Protein AF-A0A8T2MZY0-F1 (afdb_monomer_lite)

pLDDT: mean 79.28, std 17.64, range [26.91, 97.19]

Radius of gyration: 28.11 Å; chains: 1; bounding box: 62×50×106 Å

Secondary structure (DSSP, 8-state):
-PPPPP----SSS-HHHHHHHHHHHHHHHHHHHHHHSPPPTT--GGGG-HHHHHHHTT--HHHHHHHHHHHHH-GGGG--GGGTT-TTTHHHHHHHHHHHHHHHHHHHHHS---HHHHHHHHHHHHHHHHHHHHHHHHHHHHHHHHTT-HHHHHHHHHHHHHHHHHHHTT-TTSS--HHHHHHHHHHHHS-------S--SS-----HHHHHHHHHHT--HHHHHHHHHHIIIIIHHHHHHHHT--GGGS-HHHHHHHHHHHHHHHHGGGGS---HHHHHHHHHHHHHHHTGGG-----SSPPPPPP--HHHHHHHHHHHHHHHTTS-----

Foldseek 3Di:
DDDDDPPPPDDDDDPLLVVLVVVLVVVVVVLLCLLPDDDDLLFDCLLVDLLSLCVVLVHPPLLSLLVSLVVLLDPVQLVPCPCVPPPPVNVSSNSSSVSNNVVSVVVNVVSDDDPVNVVSNVVSVVLSVLQLQLLQLQLVLLVCVVVLVLQSSLLSLLVSLVSQVVQCVSHVSSHDQNVSSLVSNLVLADDDPPPDVDDPDPPPSTHQLVCLLVLLVVQDPVSVVVSVCSCVLGVLLCLLVLCPDDVVSVCNVVSVVSLVVSLCSLVVCVVDDHDPVSVVVSVVCSVSSVPSNPDNDRNPDRDDGDDADSVRSSVSSSVSSVVVVVPPDPDD

Organism: NCBI:txid121402

Structure (mmCIF, N/CA/C/O backbone):
data_AF-A0A8T2MZY0-F1
#
_entry.id   AF-A0A8T2MZY0-F1
#
loop_
_atom_site.group_PDB
_atom_site.id
_atom_site.type_symbol
_atom_site.label_atom_id
_atom_site.label_alt_id
_atom_site.label_comp_id
_atom_site.label_asym_id
_atom_site.label_entity_id
_atom_site.label_seq_id
_atom_site.pdbx_PDB_ins_code
_atom_site.Cartn_x
_atom_site.Cartn_y
_atom_site.Cartn_z
_atom_site.occupancy
_atom_site.B_iso_or_equiv
_atom_site.auth_seq_id
_atom_site.auth_comp_id
_atom_site.auth_asym_id
_atom_site.auth_atom_id
_atom_site.pdbx_PDB_model_num
ATOM 1 N N . MET A 1 1 ? 18.054 -27.166 -66.074 1.00 39.59 1 MET A N 1
ATOM 2 C CA . MET A 1 1 ? 17.485 -26.272 -65.044 1.00 39.59 1 MET A CA 1
ATOM 3 C C . MET A 1 1 ? 18.525 -26.132 -63.951 1.00 39.59 1 MET A C 1
ATOM 5 O O . MET A 1 1 ? 18.786 -27.100 -63.251 1.00 39.59 1 MET A O 1
ATOM 9 N N . SER A 1 2 ? 19.201 -24.989 -63.901 1.00 31.17 2 SER A N 1
ATOM 10 C CA . SER A 1 2 ? 20.205 -24.692 -62.874 1.00 31.17 2 SER A CA 1
ATOM 11 C C . SER A 1 2 ? 19.506 -24.356 -61.550 1.00 31.17 2 SER A C 1
ATOM 13 O O . SER A 1 2 ? 18.413 -23.784 -61.595 1.00 31.17 2 SER A O 1
ATOM 15 N N . PRO A 1 3 ? 20.082 -24.702 -60.384 1.00 36.38 3 PRO A N 1
ATOM 16 C CA . PRO A 1 3 ? 19.508 -24.311 -59.099 1.00 36.38 3 PRO A CA 1
ATOM 17 C C . PRO A 1 3 ? 19.513 -22.776 -58.963 1.00 36.38 3 PRO A C 1
ATOM 19 O O . PRO A 1 3 ? 20.373 -22.118 -59.558 1.00 36.38 3 PRO A O 1
ATOM 22 N N . PRO A 1 4 ? 18.566 -22.186 -58.210 1.00 33.59 4 PRO A N 1
ATOM 23 C CA . PRO A 1 4 ? 18.540 -20.745 -58.000 1.00 33.59 4 PRO A CA 1
ATOM 24 C C . PRO A 1 4 ? 19.759 -20.320 -57.162 1.00 33.59 4 PRO A C 1
ATOM 26 O O . PRO A 1 4 ? 20.246 -21.110 -56.346 1.00 33.59 4 PRO A O 1
ATOM 29 N N . PRO A 1 5 ? 20.272 -19.091 -57.342 1.00 33.34 5 PRO A N 1
ATOM 30 C CA . PRO A 1 5 ? 21.408 -18.618 -56.567 1.00 33.34 5 PRO A CA 1
ATOM 31 C C . PRO A 1 5 ? 21.014 -18.481 -55.086 1.00 33.34 5 PRO A C 1
ATOM 33 O O . PRO A 1 5 ? 19.849 -18.194 -54.785 1.00 33.34 5 PRO A O 1
ATOM 36 N N . PRO A 1 6 ? 21.956 -18.663 -54.143 1.00 39.06 6 PRO A N 1
ATOM 37 C CA . PRO A 1 6 ? 21.697 -18.358 -52.746 1.00 39.06 6 PRO A CA 1
ATOM 38 C C . PRO A 1 6 ? 21.355 -16.871 -52.615 1.00 39.06 6 PRO A C 1
ATOM 40 O O . PRO A 1 6 ? 21.999 -16.022 -53.233 1.00 39.06 6 PRO A O 1
ATOM 43 N N . LEU A 1 7 ? 20.329 -16.575 -51.813 1.00 36.09 7 LEU A N 1
ATOM 44 C CA . LEU A 1 7 ? 19.938 -15.222 -51.424 1.00 36.09 7 LEU A CA 1
ATOM 45 C C . LEU A 1 7 ? 21.171 -14.470 -50.913 1.00 36.09 7 LEU A C 1
ATOM 47 O O . LEU A 1 7 ? 21.624 -14.677 -49.787 1.00 36.09 7 LEU A O 1
ATOM 51 N N . ALA A 1 8 ? 21.709 -13.596 -51.759 1.00 35.34 8 ALA A N 1
ATOM 52 C CA . ALA A 1 8 ? 22.686 -12.605 -51.365 1.00 35.34 8 ALA A CA 1
ATOM 53 C C . ALA A 1 8 ? 21.983 -11.630 -50.412 1.00 35.34 8 ALA A C 1
ATOM 55 O O . ALA A 1 8 ? 21.287 -10.710 -50.839 1.00 35.34 8 ALA A O 1
ATOM 56 N N . ILE A 1 9 ? 22.131 -11.861 -49.107 1.00 43.50 9 ILE A N 1
ATOM 57 C CA . ILE A 1 9 ? 21.820 -10.850 -48.099 1.00 43.50 9 ILE A CA 1
ATOM 58 C C . ILE A 1 9 ? 22.904 -9.784 -48.247 1.00 43.50 9 ILE A C 1
ATOM 60 O O . ILE A 1 9 ? 24.037 -9.955 -47.795 1.00 43.50 9 ILE A O 1
ATOM 64 N N . GLY A 1 10 ? 22.562 -8.718 -48.967 1.00 36.22 10 GLY A N 1
ATOM 65 C CA . GLY A 1 10 ? 23.380 -7.522 -49.066 1.00 36.22 10 GLY A CA 1
ATOM 66 C C . GLY A 1 10 ? 23.693 -6.950 -47.682 1.00 36.22 10 GLY A C 1
ATOM 67 O O . GLY A 1 10 ? 22.854 -6.972 -46.788 1.00 36.22 10 GLY A O 1
ATOM 68 N N . GLY A 1 11 ? 24.933 -6.476 -47.547 1.00 44.25 11 GLY A N 1
ATOM 69 C CA . GLY A 1 11 ? 25.471 -5.576 -46.526 1.00 44.25 11 GLY A CA 1
ATOM 70 C C . GLY A 1 11 ? 24.729 -5.418 -45.195 1.00 44.25 11 GLY A C 1
ATOM 71 O O . GLY A 1 11 ? 23.755 -4.679 -45.103 1.00 44.25 11 GLY A O 1
ATOM 72 N N . GLY A 1 12 ? 25.350 -5.949 -44.137 1.00 55.56 12 GLY A N 1
ATOM 73 C CA . GLY A 1 12 ? 25.264 -5.392 -42.787 1.00 55.56 12 GLY A CA 1
ATOM 74 C C . GLY A 1 12 ? 24.432 -6.209 -41.801 1.00 55.56 12 GLY A C 1
ATOM 75 O O . GLY A 1 12 ? 23.234 -6.002 -41.675 1.00 55.56 12 GLY A O 1
ATOM 76 N N . VAL A 1 13 ? 25.126 -7.023 -40.997 1.00 52.62 13 VAL A N 1
ATOM 77 C CA . VAL A 1 13 ? 24.653 -7.748 -39.798 1.00 52.62 13 VAL A CA 1
ATOM 78 C C . VAL A 1 13 ? 24.035 -9.150 -40.058 1.00 52.62 13 VAL A C 1
ATOM 80 O O . VAL A 1 13 ? 23.023 -9.269 -40.743 1.00 52.62 13 VAL A O 1
ATOM 83 N N . PRO A 1 14 ? 24.603 -10.238 -39.479 1.00 69.56 14 PRO A N 1
ATOM 84 C CA . PRO A 1 14 ? 24.083 -11.609 -39.588 1.00 69.56 14 PRO A CA 1
ATOM 85 C C . PRO A 1 14 ? 22.582 -11.748 -39.269 1.00 69.56 14 PRO A C 1
ATOM 87 O O . PRO A 1 14 ? 22.104 -11.190 -38.278 1.00 69.56 14 PRO A O 1
ATOM 90 N N . PHE A 1 15 ? 21.855 -12.570 -40.041 1.00 68.06 15 PHE A N 1
ATOM 91 C CA . PHE A 1 15 ? 20.410 -12.843 -39.885 1.00 68.06 15 PHE A CA 1
ATOM 92 C C . PHE A 1 15 ? 19.938 -13.057 -38.421 1.00 68.06 15 PHE A C 1
ATOM 94 O O . PHE A 1 15 ? 18.943 -12.430 -38.035 1.00 68.06 15 PHE A O 1
ATOM 101 N N . PRO A 1 16 ? 20.648 -13.816 -37.552 1.00 72.00 16 PRO A N 1
ATOM 102 C CA . PRO A 1 16 ? 20.249 -13.994 -36.149 1.00 72.00 16 PRO A CA 1
ATOM 103 C C . PRO A 1 16 ? 20.274 -12.701 -35.322 1.00 72.00 16 PRO A C 1
ATOM 105 O O . PRO A 1 16 ? 19.419 -12.496 -34.467 1.00 72.00 16 PRO A O 1
ATOM 108 N N . ILE A 1 17 ? 21.215 -11.796 -35.603 1.00 74.00 17 ILE A N 1
ATOM 109 C CA . ILE A 1 17 ? 21.367 -10.522 -34.884 1.00 74.00 17 ILE A CA 1
ATOM 110 C C . ILE A 1 17 ? 20.270 -9.535 -35.307 1.00 74.00 17 ILE A C 1
ATOM 112 O O . ILE A 1 17 ? 19.704 -8.835 -34.469 1.00 74.00 17 ILE A O 1
ATOM 116 N N . SER A 1 18 ? 19.916 -9.501 -36.597 1.00 77.94 18 SER A N 1
ATOM 117 C CA . SER A 1 18 ? 18.796 -8.675 -37.081 1.00 77.94 18 SER A CA 1
ATOM 118 C C . SER A 1 18 ? 17.459 -9.088 -36.444 1.00 77.94 18 SER A C 1
ATOM 120 O O . SER A 1 18 ? 16.676 -8.240 -36.012 1.00 77.94 18 SER A O 1
ATOM 122 N N . SER A 1 19 ? 17.240 -10.398 -36.297 1.00 80.19 19 SER A N 1
ATOM 123 C CA . SER A 1 19 ? 16.044 -10.969 -35.674 1.00 80.19 19 SER A CA 1
ATOM 124 C C . SER A 1 19 ? 16.011 -10.734 -34.160 1.00 80.19 19 SER A C 1
ATOM 126 O O . SER A 1 19 ? 14.961 -10.388 -33.623 1.00 80.19 19 SER A O 1
ATOM 128 N N . ALA A 1 20 ? 17.159 -10.826 -33.482 1.00 80.38 20 ALA A N 1
ATOM 129 C CA . ALA A 1 20 ? 17.303 -10.478 -32.068 1.00 80.38 20 ALA A CA 1
ATOM 130 C C . ALA A 1 20 ? 16.956 -9.005 -31.784 1.00 80.38 20 ALA A C 1
ATOM 132 O O . ALA A 1 20 ? 16.140 -8.715 -30.910 1.00 80.38 20 ALA A O 1
ATOM 133 N N . ASN A 1 21 ? 17.496 -8.069 -32.574 1.00 81.62 21 ASN A N 1
ATOM 134 C CA . ASN A 1 21 ? 17.152 -6.646 -32.461 1.00 81.62 21 ASN A CA 1
ATOM 135 C C . ASN A 1 21 ? 15.651 -6.399 -32.676 1.00 81.62 21 ASN A C 1
ATOM 137 O O . ASN A 1 21 ? 15.041 -5.578 -31.987 1.00 81.62 21 ASN A O 1
ATOM 141 N N . ARG A 1 22 ? 15.035 -7.121 -33.622 1.00 87.38 22 ARG A N 1
ATOM 142 C CA . ARG A 1 22 ? 13.590 -7.048 -33.857 1.00 87.38 22 ARG A CA 1
ATOM 143 C C . ARG A 1 22 ? 12.795 -7.548 -32.649 1.00 87.38 22 ARG A C 1
ATOM 145 O O . ARG A 1 22 ? 11.823 -6.894 -32.291 1.00 87.38 22 ARG A O 1
ATOM 152 N N . ALA A 1 23 ? 13.204 -8.650 -32.020 1.00 85.12 23 ALA A N 1
ATOM 153 C CA . ALA A 1 23 ? 12.533 -9.201 -30.842 1.00 85.12 23 ALA A CA 1
ATOM 154 C C . ALA A 1 23 ? 12.530 -8.213 -29.664 1.00 85.12 23 ALA A C 1
ATOM 156 O O . ALA A 1 23 ? 11.469 -7.933 -29.110 1.00 85.12 23 ALA A O 1
ATOM 157 N N . ILE A 1 24 ? 13.681 -7.602 -29.361 1.00 84.38 24 ILE A N 1
ATOM 158 C CA . ILE A 1 24 ? 13.797 -6.584 -28.302 1.00 84.38 24 ILE A CA 1
ATOM 159 C C . ILE A 1 24 ? 12.884 -5.385 -28.597 1.00 84.38 24 ILE A C 1
ATOM 161 O O . ILE A 1 24 ? 12.150 -4.922 -27.726 1.00 84.38 24 ILE A O 1
ATOM 165 N N . LYS A 1 25 ? 12.873 -4.900 -29.848 1.00 88.69 25 LYS A N 1
ATOM 166 C CA . LYS A 1 25 ? 12.007 -3.784 -30.261 1.00 88.69 25 LYS A CA 1
ATOM 167 C C . LYS A 1 25 ? 10.519 -4.121 -30.136 1.00 88.69 25 LYS A C 1
ATOM 169 O O . LYS A 1 25 ? 9.736 -3.264 -29.727 1.00 88.69 25 LYS A O 1
ATOM 174 N N . VAL A 1 26 ? 10.122 -5.338 -30.507 1.00 92.00 26 VAL A N 1
ATOM 175 C CA . VAL A 1 26 ? 8.737 -5.809 -30.366 1.00 92.00 26 VAL A CA 1
ATOM 176 C C . VAL A 1 26 ? 8.338 -5.848 -28.895 1.00 92.00 26 VAL A C 1
ATOM 178 O O . VAL A 1 26 ? 7.276 -5.331 -28.558 1.00 92.00 26 VAL A O 1
ATOM 181 N N . GLU A 1 27 ? 9.195 -6.376 -28.021 1.00 90.31 27 GLU A N 1
ATOM 182 C CA . GLU A 1 27 ? 8.898 -6.451 -26.589 1.00 90.31 27 GLU A CA 1
ATOM 183 C C . GLU A 1 27 ? 8.790 -5.066 -25.948 1.00 90.31 27 GLU A C 1
ATOM 185 O O . GLU A 1 27 ? 7.815 -4.779 -25.255 1.00 90.31 27 GLU A O 1
ATOM 190 N N . TYR A 1 28 ? 9.715 -4.158 -26.266 1.00 91.19 28 TYR A N 1
ATOM 191 C CA . TYR A 1 28 ? 9.605 -2.762 -25.849 1.00 91.19 28 TYR A CA 1
ATOM 192 C C . TYR A 1 28 ? 8.283 -2.129 -26.304 1.00 91.19 28 TYR A C 1
ATOM 194 O O . TYR A 1 28 ? 7.569 -1.531 -25.503 1.00 91.19 28 TYR A O 1
ATOM 202 N N . THR A 1 29 ? 7.921 -2.307 -27.579 1.00 93.31 29 THR A N 1
ATOM 203 C CA . THR A 1 29 ? 6.675 -1.757 -28.141 1.00 93.31 29 THR A CA 1
ATOM 204 C C . THR A 1 29 ? 5.450 -2.315 -27.415 1.00 93.31 29 THR A C 1
ATOM 206 O O . THR A 1 29 ? 4.522 -1.569 -27.105 1.00 93.31 29 THR A O 1
ATOM 209 N N . ARG A 1 30 ? 5.460 -3.614 -27.091 1.00 95.50 30 ARG A N 1
ATOM 210 C CA . ARG A 1 30 ? 4.404 -4.268 -26.314 1.00 95.50 30 ARG A CA 1
ATOM 211 C C . ARG A 1 30 ? 4.292 -3.666 -24.912 1.00 95.50 30 ARG A C 1
ATOM 213 O O . ARG A 1 30 ? 3.185 -3.358 -24.482 1.00 95.50 30 ARG A O 1
ATOM 220 N N . LEU A 1 31 ? 5.410 -3.474 -24.212 1.00 94.12 31 LEU A N 1
ATOM 221 C CA . LEU A 1 31 ? 5.439 -2.905 -22.860 1.00 94.12 31 LEU A CA 1
ATOM 222 C C . LEU A 1 31 ? 4.976 -1.443 -22.831 1.00 94.12 31 LEU A C 1
ATOM 224 O O . LEU A 1 31 ? 4.204 -1.075 -21.950 1.00 94.12 31 LEU A O 1
ATOM 228 N N . VAL A 1 32 ? 5.375 -0.634 -23.818 1.00 93.31 32 VAL A N 1
ATOM 229 C CA . VAL A 1 32 ? 4.883 0.745 -23.981 1.00 93.31 32 VAL A CA 1
ATOM 230 C C . VAL A 1 32 ? 3.378 0.761 -24.217 1.00 93.31 32 VAL A C 1
ATOM 232 O O . VAL A 1 32 ? 2.670 1.520 -23.563 1.00 93.31 32 VAL A O 1
ATOM 235 N N . HIS A 1 33 ? 2.871 -0.102 -25.102 1.00 93.81 33 HIS A N 1
ATOM 236 C CA . HIS A 1 33 ? 1.433 -0.201 -25.339 1.00 93.81 33 HIS A CA 1
ATOM 237 C C . HIS A 1 33 ? 0.676 -0.566 -24.054 1.00 93.81 33 HIS A C 1
ATOM 239 O O . HIS A 1 33 ? -0.296 0.096 -23.715 1.00 93.81 33 HIS A O 1
ATOM 245 N N . VAL A 1 34 ? 1.167 -1.551 -23.294 1.00 92.88 34 VAL A N 1
ATOM 246 C CA . VAL A 1 34 ? 0.581 -1.956 -22.003 1.00 92.88 34 VAL A CA 1
ATOM 247 C C . VAL A 1 34 ? 0.622 -0.826 -20.965 1.00 92.88 34 VAL A C 1
ATOM 249 O O . VAL A 1 34 ? -0.318 -0.692 -20.182 1.00 92.88 34 VAL A O 1
ATOM 252 N N . ALA A 1 35 ? 1.687 -0.022 -20.946 1.00 92.19 35 ALA A N 1
ATOM 253 C CA . ALA A 1 35 ? 1.841 1.094 -20.014 1.00 92.19 35 ALA A CA 1
ATOM 254 C C . ALA A 1 35 ? 0.919 2.280 -20.332 1.00 92.19 35 ALA A C 1
ATOM 256 O O . ALA A 1 35 ? 0.472 2.950 -19.404 1.00 92.19 35 ALA A O 1
ATOM 257 N N . LEU A 1 36 ? 0.638 2.527 -21.615 1.00 89.69 36 LEU A N 1
ATOM 258 C CA . LEU A 1 36 ? -0.213 3.628 -22.084 1.00 89.69 36 LEU A CA 1
ATOM 259 C C . LEU A 1 36 ? -1.695 3.256 -22.205 1.00 89.69 36 LEU A C 1
ATOM 261 O O . LEU A 1 36 ? -2.534 4.140 -22.353 1.00 89.69 36 LEU A O 1
ATOM 265 N N . GLN A 1 37 ? -2.017 1.964 -22.209 1.00 89.88 37 GLN A N 1
ATOM 266 C CA . GLN A 1 37 ? -3.391 1.494 -22.311 1.00 89.88 37 GLN A CA 1
ATOM 267 C C . GLN A 1 37 ? -4.203 1.940 -21.090 1.00 89.88 37 GLN A C 1
ATOM 269 O O . GLN A 1 37 ? -3.758 1.760 -19.956 1.00 89.88 37 GLN A O 1
ATOM 274 N N . ASP A 1 38 ? -5.407 2.461 -21.337 1.00 84.94 38 ASP A N 1
ATOM 275 C CA . ASP A 1 38 ? -6.351 2.793 -20.274 1.00 84.94 38 ASP A CA 1
ATOM 276 C C . ASP A 1 38 ? -6.710 1.539 -19.464 1.00 84.94 38 ASP A C 1
ATOM 278 O O . ASP A 1 38 ? -6.932 0.452 -20.016 1.00 84.94 38 ASP A O 1
ATOM 282 N N . GLN A 1 39 ? -6.698 1.676 -18.143 1.00 80.69 39 GLN A N 1
ATOM 283 C CA . GLN A 1 39 ? -6.786 0.553 -17.224 1.00 80.69 39 GLN A CA 1
ATOM 284 C C . GLN A 1 39 ? -8.183 0.478 -16.626 1.00 80.69 39 GLN A C 1
ATOM 286 O O . GLN A 1 39 ? -8.655 1.407 -15.974 1.00 80.69 39 GLN A O 1
ATOM 291 N N . ALA A 1 40 ? -8.829 -0.677 -16.789 1.00 85.38 40 ALA A N 1
ATOM 292 C CA . ALA A 1 40 ? -10.001 -0.985 -15.986 1.00 85.38 40 ALA A CA 1
ATOM 293 C C . ALA A 1 40 ? -9.607 -0.967 -14.494 1.00 85.38 40 ALA A C 1
ATOM 295 O O . ALA A 1 40 ? -8.516 -1.445 -14.169 1.00 85.38 40 ALA A O 1
ATOM 296 N N . PRO A 1 41 ? -10.475 -0.495 -13.578 1.00 81.25 41 PRO A N 1
ATOM 297 C CA . PRO A 1 41 ? -10.136 -0.374 -12.157 1.00 81.25 41 PRO A CA 1
ATOM 298 C C . PRO A 1 41 ? -9.578 -1.666 -11.542 1.00 81.25 41 PRO A C 1
ATOM 300 O O . PRO A 1 41 ? -8.697 -1.643 -10.690 1.00 81.25 41 PRO A O 1
ATOM 303 N N . GLU A 1 42 ? -10.073 -2.817 -11.995 1.00 86.00 42 GLU A N 1
ATOM 304 C CA . GLU A 1 42 ? -9.670 -4.144 -11.533 1.00 86.00 42 GLU A CA 1
ATOM 305 C C . GLU A 1 42 ? -8.367 -4.694 -12.143 1.00 86.00 42 GLU A C 1
ATOM 307 O O . GLU A 1 42 ? -8.000 -5.842 -11.876 1.00 86.00 42 GLU A O 1
ATOM 312 N N . SER A 1 43 ? -7.672 -3.922 -12.981 1.00 88.38 43 SER A N 1
ATOM 313 C CA . SER A 1 43 ? -6.449 -4.349 -13.660 1.00 88.38 43 SER A CA 1
ATOM 314 C C . SER A 1 43 ? -5.355 -3.295 -13.568 1.00 88.38 43 SER A C 1
ATOM 316 O O . SER A 1 43 ? -5.329 -2.355 -14.350 1.00 88.38 43 SER A O 1
ATOM 318 N N . ASP A 1 44 ? -4.370 -3.543 -12.710 1.00 92.94 44 ASP A N 1
ATOM 319 C CA . ASP A 1 44 ? -3.155 -2.736 -12.642 1.00 92.94 44 ASP A CA 1
ATOM 320 C C . ASP A 1 44 ? -2.017 -3.408 -13.429 1.00 92.94 44 ASP A C 1
ATOM 322 O O . ASP A 1 44 ? -1.512 -4.475 -13.062 1.00 92.94 44 ASP A O 1
ATOM 326 N N . HIS A 1 45 ? -1.611 -2.811 -14.554 1.00 93.06 45 HIS A N 1
ATOM 327 C CA . HIS A 1 45 ? -0.542 -3.375 -15.383 1.00 93.06 45 HIS A CA 1
ATOM 328 C C . HIS A 1 45 ? 0.852 -3.240 -14.758 1.00 93.06 45 HIS A C 1
ATOM 330 O O . HIS A 1 45 ? 1.747 -3.996 -15.148 1.00 93.06 45 HIS A O 1
ATOM 336 N N . ARG A 1 46 ? 1.045 -2.353 -13.770 1.00 95.62 46 ARG A N 1
ATOM 337 C CA . ARG A 1 46 ? 2.319 -2.209 -13.042 1.00 95.62 46 ARG A CA 1
ATOM 338 C C . ARG A 1 46 ? 2.675 -3.501 -12.312 1.00 95.62 46 ARG A C 1
ATOM 340 O O . ARG A 1 46 ? 3.844 -3.868 -12.242 1.00 95.62 46 ARG A O 1
ATOM 347 N N . LEU A 1 47 ? 1.669 -4.251 -11.860 1.00 94.81 47 LEU A N 1
ATOM 348 C CA . LEU A 1 47 ? 1.850 -5.551 -11.206 1.00 94.81 47 LEU A CA 1
ATOM 349 C C . LEU A 1 47 ? 2.448 -6.615 -12.132 1.00 94.81 47 LEU A C 1
ATOM 351 O O . LEU A 1 47 ? 3.028 -7.580 -11.650 1.00 94.81 47 LEU A O 1
ATOM 355 N N . ARG A 1 48 ? 2.317 -6.456 -13.456 1.00 91.31 48 ARG A N 1
ATOM 356 C CA . ARG A 1 48 ? 2.723 -7.476 -14.432 1.00 91.31 48 ARG A CA 1
ATOM 357 C C . ARG A 1 48 ? 4.195 -7.398 -14.812 1.00 91.31 48 ARG A C 1
ATOM 359 O O . ARG A 1 48 ? 4.750 -8.414 -15.219 1.00 91.31 48 ARG A O 1
ATOM 366 N N . HIS A 1 49 ? 4.793 -6.205 -14.779 1.00 92.62 49 HIS A N 1
ATOM 367 C CA . HIS A 1 49 ? 6.160 -6.014 -15.258 1.00 92.62 49 HIS A CA 1
ATOM 368 C C . HIS A 1 49 ? 6.823 -4.735 -14.705 1.00 92.62 49 HIS A C 1
ATOM 370 O O . HIS A 1 49 ? 6.205 -3.668 -14.791 1.00 92.62 49 HIS A O 1
ATOM 376 N N . PRO A 1 50 ? 8.100 -4.776 -14.265 1.00 94.81 50 PRO A N 1
ATOM 377 C CA . PRO A 1 50 ? 8.824 -3.602 -13.754 1.00 94.81 50 PRO A CA 1
ATOM 378 C C . PRO A 1 50 ? 8.895 -2.455 -14.765 1.00 94.81 50 PRO A C 1
ATOM 380 O O . PRO A 1 50 ? 8.638 -1.309 -14.421 1.00 94.81 50 PRO A O 1
ATOM 383 N N . ILE A 1 51 ? 9.153 -2.751 -16.046 1.00 95.69 51 ILE A N 1
ATOM 384 C CA . ILE A 1 51 ? 9.198 -1.715 -17.097 1.00 95.69 51 ILE A CA 1
ATOM 385 C C . ILE A 1 51 ? 7.863 -0.969 -17.234 1.00 95.69 51 ILE A C 1
ATOM 387 O O . ILE A 1 51 ? 7.875 0.226 -17.503 1.00 95.69 51 ILE A O 1
ATOM 391 N N . VAL A 1 52 ? 6.713 -1.616 -17.010 1.00 96.25 52 VAL A N 1
ATOM 392 C CA . VAL A 1 52 ? 5.420 -0.909 -17.040 1.00 96.25 52 VAL A CA 1
ATOM 393 C C . VAL A 1 52 ? 5.342 0.096 -15.890 1.00 96.25 52 VAL A C 1
ATOM 395 O O . VAL A 1 52 ? 4.990 1.251 -16.120 1.00 96.25 52 VAL A O 1
ATOM 398 N N . TYR A 1 53 ? 5.751 -0.308 -14.683 1.00 97.06 53 TYR A N 1
ATOM 399 C CA . TYR A 1 53 ? 5.866 0.592 -13.532 1.00 97.06 53 TYR A CA 1
ATOM 400 C C . TYR A 1 53 ? 6.843 1.749 -13.802 1.00 97.06 53 TYR A C 1
ATOM 402 O O . TYR A 1 53 ? 6.516 2.904 -13.526 1.00 97.06 53 TYR A O 1
ATOM 410 N N . PHE A 1 54 ? 8.003 1.468 -14.402 1.00 97.19 54 PHE A N 1
ATOM 411 C CA . PHE A 1 54 ? 9.003 2.476 -14.765 1.00 97.19 54 PHE A CA 1
ATOM 412 C C . PHE A 1 54 ? 8.466 3.488 -15.777 1.00 97.19 54 PHE A C 1
ATOM 414 O O . PHE A 1 54 ? 8.595 4.692 -15.562 1.00 97.19 54 PHE A O 1
ATOM 421 N N . LEU A 1 55 ? 7.829 3.020 -16.852 1.00 95.94 55 LEU A N 1
ATOM 422 C CA . LEU A 1 55 ? 7.281 3.881 -17.900 1.00 95.94 55 LEU A CA 1
ATOM 423 C C . LEU A 1 55 ? 6.159 4.779 -17.369 1.00 95.94 55 LEU A C 1
ATOM 425 O O . LEU A 1 55 ? 6.185 5.983 -17.610 1.00 95.94 55 LEU A O 1
ATOM 429 N N . GLN A 1 56 ? 5.213 4.223 -16.604 1.00 95.38 56 GLN A N 1
ATOM 430 C CA . GLN A 1 56 ? 4.106 5.000 -16.030 1.00 95.38 56 GLN A CA 1
ATOM 431 C C . GLN A 1 56 ? 4.576 6.048 -15.017 1.00 95.38 56 GLN A C 1
ATOM 433 O O . GLN A 1 56 ? 3.935 7.082 -14.854 1.00 95.38 56 GLN A O 1
ATOM 438 N N . ASN A 1 57 ? 5.721 5.813 -14.379 1.00 96.44 57 ASN A N 1
ATOM 439 C CA . ASN A 1 57 ? 6.326 6.751 -13.446 1.00 96.44 57 ASN A CA 1
ATOM 440 C C . ASN A 1 57 ? 7.461 7.599 -14.045 1.00 96.44 57 ASN A C 1
ATOM 442 O O . ASN A 1 57 ? 8.215 8.223 -13.297 1.00 96.44 57 ASN A O 1
ATOM 446 N N . GLN A 1 58 ? 7.592 7.628 -15.375 1.00 95.62 58 GLN A N 1
ATOM 447 C CA . GLN A 1 58 ? 8.566 8.460 -16.091 1.00 95.62 58 GLN A CA 1
ATOM 448 C C . GLN A 1 58 ? 10.023 8.205 -15.667 1.00 95.62 58 GLN A C 1
ATOM 450 O O . GLN A 1 58 ? 10.809 9.135 -15.491 1.00 95.62 58 GLN A O 1
ATOM 455 N N . ALA A 1 59 ? 10.397 6.933 -15.500 1.00 95.19 59 ALA A N 1
ATOM 456 C CA . ALA A 1 59 ? 11.782 6.570 -15.222 1.00 95.19 59 ALA A CA 1
ATOM 457 C C . ALA A 1 59 ? 12.734 7.063 -16.316 1.00 95.19 59 ALA A C 1
ATOM 459 O O . ALA A 1 59 ? 12.372 7.024 -17.502 1.00 95.19 59 ALA A O 1
ATOM 460 N N . PRO A 1 60 ? 13.973 7.451 -15.958 1.00 94.19 60 PRO A N 1
ATOM 461 C CA . PRO A 1 60 ? 14.989 7.781 -16.940 1.00 94.19 60 PRO A CA 1
ATOM 462 C C . PRO A 1 60 ? 15.158 6.655 -17.954 1.00 94.19 60 PRO A C 1
ATOM 464 O O . PRO A 1 60 ? 15.139 5.470 -17.616 1.00 94.19 60 PRO A O 1
ATOM 467 N N . LYS A 1 61 ? 15.380 7.037 -19.213 1.00 92.56 61 LYS A N 1
ATOM 468 C CA . LYS A 1 61 ? 15.523 6.100 -20.331 1.00 92.56 61 LYS A CA 1
ATOM 469 C C . LYS A 1 61 ? 16.510 4.965 -20.048 1.00 92.56 61 LYS A C 1
ATOM 471 O O . LYS A 1 61 ? 16.207 3.808 -20.311 1.00 92.56 61 LYS A O 1
ATOM 476 N N . LYS A 1 62 ? 17.651 5.301 -19.447 1.00 89.62 62 LYS A N 1
ATOM 477 C CA . LYS A 1 62 ? 18.711 4.344 -19.114 1.00 89.62 62 LYS A CA 1
ATOM 478 C C . LYS A 1 62 ? 18.243 3.241 -18.156 1.00 89.62 62 LYS A C 1
ATOM 480 O O . LYS A 1 62 ? 18.664 2.103 -18.324 1.00 89.62 62 LYS A O 1
ATOM 485 N N . VAL A 1 63 ? 17.345 3.549 -17.212 1.00 91.56 63 VAL A N 1
ATOM 486 C CA . VAL A 1 63 ? 16.832 2.594 -16.212 1.00 91.56 63 VAL A CA 1
ATOM 487 C C . VAL A 1 63 ? 16.004 1.503 -16.885 1.00 91.56 63 VAL A C 1
ATOM 489 O O . VAL A 1 63 ? 16.303 0.317 -16.753 1.00 91.56 63 VAL A O 1
ATOM 492 N N . TRP A 1 64 ? 14.979 1.878 -17.657 1.00 92.50 64 TRP A N 1
ATOM 493 C CA . TRP A 1 64 ? 14.131 0.875 -18.303 1.00 92.50 64 TRP A CA 1
ATOM 494 C C . TRP A 1 64 ? 14.808 0.211 -19.508 1.00 92.50 64 TRP A C 1
ATOM 496 O O . TRP A 1 64 ? 14.508 -0.949 -19.785 1.00 92.50 64 TRP A O 1
ATOM 506 N N . GLU A 1 65 ? 15.728 0.892 -20.210 1.00 90.81 65 GLU A N 1
ATOM 507 C CA . GLU A 1 65 ? 16.533 0.266 -21.270 1.00 90.81 65 GLU A CA 1
ATOM 508 C C . GLU A 1 65 ? 17.437 -0.820 -20.696 1.00 90.81 65 GLU A C 1
ATOM 510 O O . GLU A 1 65 ? 17.482 -1.921 -21.243 1.00 90.81 65 GLU A O 1
ATOM 515 N N . ARG A 1 66 ? 18.107 -0.542 -19.572 1.00 90.75 66 ARG A N 1
ATOM 516 C CA . ARG A 1 66 ? 18.922 -1.533 -18.873 1.00 90.75 66 ARG A CA 1
ATOM 517 C C . ARG A 1 66 ? 18.088 -2.739 -18.448 1.00 90.75 66 ARG A C 1
ATOM 519 O O . ARG A 1 66 ? 18.441 -3.850 -18.827 1.00 90.75 66 ARG A O 1
ATOM 526 N N . MET A 1 67 ? 16.955 -2.525 -17.775 1.00 91.50 67 MET A N 1
ATOM 527 C CA . MET A 1 67 ? 16.047 -3.611 -17.373 1.00 91.50 67 MET A CA 1
ATOM 528 C C . MET A 1 67 ? 15.577 -4.446 -18.575 1.00 91.50 67 MET A C 1
ATOM 530 O O . MET A 1 67 ? 15.518 -5.673 -18.503 1.00 91.50 67 MET A O 1
ATOM 534 N N . LEU A 1 68 ? 15.268 -3.797 -19.705 1.00 90.25 68 LEU A N 1
ATOM 535 C CA . LEU A 1 68 ? 14.884 -4.496 -20.931 1.00 90.25 68 LEU A CA 1
ATOM 536 C C . LEU A 1 68 ? 16.019 -5.394 -21.421 1.00 90.25 68 LEU A C 1
ATOM 538 O O . LEU A 1 68 ? 15.781 -6.550 -21.748 1.00 90.25 68 LEU A O 1
ATOM 542 N N . PHE A 1 69 ? 17.252 -4.892 -21.478 1.00 89.25 69 PHE A N 1
ATOM 543 C CA . PHE A 1 69 ? 18.377 -5.711 -21.916 1.00 89.25 69 PHE A CA 1
ATOM 544 C C . PHE A 1 69 ? 18.723 -6.809 -20.905 1.00 89.25 69 PHE A C 1
ATOM 546 O O . PHE A 1 69 ? 18.989 -7.925 -21.337 1.00 89.25 69 PHE A O 1
ATOM 553 N N . GLU A 1 70 ? 18.645 -6.560 -19.596 1.00 87.75 70 GLU A N 1
ATOM 554 C CA . GLU A 1 70 ? 18.844 -7.588 -18.563 1.00 87.75 70 GLU A CA 1
ATOM 555 C C . GLU A 1 70 ? 17.838 -8.744 -18.712 1.00 87.75 70 GLU A C 1
ATOM 557 O O . GLU A 1 70 ? 18.242 -9.905 -18.671 1.00 87.75 70 GLU A O 1
ATOM 562 N N . GLN A 1 71 ? 16.566 -8.456 -19.027 1.00 85.75 71 GLN A N 1
ATOM 563 C CA . GLN A 1 71 ? 15.560 -9.484 -19.341 1.00 85.75 71 GLN A CA 1
ATOM 564 C C . GLN A 1 71 ? 15.988 -10.384 -20.511 1.00 85.75 71 GLN A C 1
ATOM 566 O O . GLN A 1 71 ? 15.742 -11.585 -20.474 1.00 85.75 71 GLN A O 1
ATOM 571 N N . PHE A 1 72 ? 16.615 -9.827 -21.553 1.00 83.19 72 PHE A N 1
ATOM 572 C CA . PHE A 1 72 ? 17.110 -10.591 -22.708 1.00 83.19 72 PHE A CA 1
ATOM 573 C C . PHE A 1 72 ? 18.498 -11.211 -22.494 1.00 83.19 72 PHE A C 1
ATOM 575 O O . PHE A 1 72 ? 18.891 -12.088 -23.264 1.00 83.19 72 PHE A O 1
ATOM 582 N N . ALA A 1 73 ? 19.247 -10.752 -21.491 1.00 82.56 73 ALA A N 1
ATOM 583 C CA . ALA A 1 73 ? 20.560 -11.272 -21.123 1.00 82.56 73 ALA A CA 1
ATOM 584 C C . ALA A 1 73 ? 20.475 -12.490 -20.190 1.00 82.56 73 ALA A C 1
ATOM 586 O O . ALA A 1 73 ? 21.482 -13.177 -20.013 1.00 82.56 73 ALA A O 1
ATOM 587 N N . ASP A 1 74 ? 19.293 -12.781 -19.633 1.00 78.06 74 ASP A N 1
ATOM 588 C CA . ASP A 1 74 ? 19.075 -13.935 -18.766 1.00 78.06 74 ASP A CA 1
ATOM 589 C C . ASP A 1 74 ? 19.453 -15.250 -19.474 1.00 78.06 74 ASP A C 1
ATOM 591 O O . ASP A 1 74 ? 18.977 -15.591 -20.562 1.00 78.06 74 ASP A O 1
ATOM 595 N N . SER A 1 75 ? 20.331 -16.012 -18.823 1.00 62.38 75 SER A N 1
ATOM 596 C CA . SER A 1 75 ? 20.847 -17.294 -19.304 1.00 62.38 75 SER A CA 1
ATOM 597 C C . SER A 1 75 ? 19.776 -18.394 -19.310 1.00 62.38 75 SER A C 1
ATOM 599 O O . SER A 1 75 ? 19.928 -19.403 -20.011 1.00 62.38 75 SER A O 1
ATOM 601 N N . SER A 1 76 ? 18.650 -18.178 -18.620 1.00 66.94 76 SER A N 1
ATOM 602 C CA . SER A 1 76 ? 17.480 -19.059 -18.655 1.00 66.94 76 SER A CA 1
ATOM 603 C C . SER A 1 76 ? 16.808 -19.115 -20.041 1.00 66.94 76 SER A C 1
ATOM 605 O O . SER A 1 76 ? 16.296 -20.166 -20.432 1.00 66.94 76 SER A O 1
ATOM 607 N N . LEU A 1 77 ? 16.910 -18.049 -20.852 1.00 63.28 77 LEU A N 1
ATOM 608 C CA . LEU A 1 77 ? 16.293 -17.947 -22.187 1.00 63.28 77 LEU A CA 1
ATOM 609 C C . LEU A 1 77 ? 16.819 -18.972 -23.204 1.00 63.28 77 LEU A C 1
ATOM 611 O O . LEU A 1 77 ? 16.148 -19.277 -24.192 1.00 63.28 77 LEU A O 1
ATOM 615 N N . GLY A 1 78 ? 18.032 -19.487 -22.992 1.00 56.81 78 GLY A N 1
ATOM 616 C CA . GLY A 1 78 ? 18.655 -20.511 -23.837 1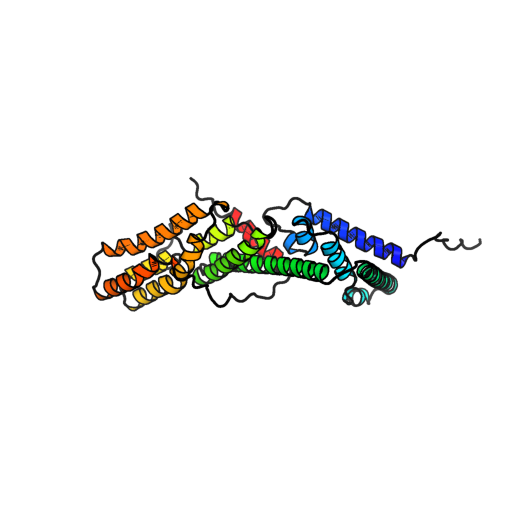.00 56.81 78 GLY A CA 1
ATOM 617 C C . GLY A 1 78 ? 18.487 -21.944 -23.328 1.00 56.81 78 GLY A C 1
ATOM 618 O O . GLY A 1 78 ? 18.921 -22.866 -24.016 1.00 56.81 78 GLY A O 1
ATOM 619 N N . SER A 1 79 ? 17.894 -22.120 -22.145 1.00 57.38 79 SER A N 1
ATOM 620 C CA . SER A 1 79 ? 17.875 -23.387 -21.398 1.00 57.38 79 SER A CA 1
ATOM 621 C C . SER A 1 79 ? 16.501 -24.070 -21.398 1.00 57.38 79 SER A C 1
ATOM 623 O O . SER A 1 79 ? 16.319 -25.095 -20.751 1.00 57.38 79 SER A O 1
ATOM 625 N N . ASP A 1 80 ? 15.520 -23.510 -22.111 1.00 57.38 80 ASP A N 1
ATOM 626 C CA . ASP A 1 80 ? 14.140 -23.994 -22.109 1.00 57.38 80 ASP A CA 1
ATOM 627 C C . ASP A 1 80 ? 13.997 -25.333 -22.865 1.00 57.38 80 ASP A C 1
ATOM 629 O O . ASP A 1 80 ? 13.885 -25.389 -24.096 1.00 57.38 80 ASP A O 1
ATOM 633 N N . GLU A 1 81 ? 13.986 -26.431 -22.104 1.00 54.22 81 GLU A N 1
ATOM 634 C CA . GLU A 1 81 ? 13.829 -27.810 -22.585 1.00 54.22 81 GLU A CA 1
ATOM 635 C C . GLU A 1 81 ? 12.490 -28.065 -23.297 1.00 54.22 81 GLU A C 1
ATOM 637 O O . GLU A 1 81 ? 12.351 -29.077 -23.990 1.00 54.22 81 GLU A O 1
ATOM 642 N N . ARG A 1 82 ? 11.509 -27.152 -23.206 1.00 57.69 82 ARG A N 1
ATOM 643 C CA . ARG A 1 82 ? 10.206 -27.284 -23.886 1.00 57.69 82 ARG A CA 1
ATOM 644 C C . ARG A 1 82 ? 10.326 -27.391 -25.400 1.00 57.69 82 ARG A C 1
ATOM 646 O O . ARG A 1 82 ? 9.423 -27.923 -26.032 1.00 57.69 82 ARG A O 1
ATOM 653 N N . TYR A 1 83 ? 11.430 -26.947 -25.993 1.00 53.41 83 TYR A N 1
ATOM 654 C CA . TYR A 1 83 ? 11.641 -27.063 -27.434 1.00 53.41 83 TYR A CA 1
ATOM 655 C C . TYR A 1 83 ? 12.332 -28.367 -27.845 1.00 53.41 83 TYR A C 1
ATOM 657 O O . TYR A 1 83 ? 12.301 -28.684 -29.028 1.00 53.41 83 TYR A O 1
ATOM 665 N N . SER A 1 84 ? 12.872 -29.157 -26.903 1.00 53.09 84 SER A N 1
ATOM 666 C CA . SER A 1 84 ? 13.705 -30.359 -27.134 1.00 53.09 84 SER A CA 1
ATOM 667 C C . SER A 1 84 ? 13.106 -31.435 -28.055 1.00 53.09 84 SER A C 1
ATOM 669 O O . SER A 1 84 ? 13.850 -32.233 -28.621 1.00 53.09 84 SER A O 1
ATOM 671 N N . HIS A 1 85 ? 11.786 -31.437 -28.264 1.00 55.91 85 HIS A N 1
ATOM 672 C CA . HIS A 1 85 ? 11.069 -32.427 -29.068 1.00 55.91 85 HIS A CA 1
ATOM 673 C C . HIS A 1 85 ? 10.760 -31.992 -30.519 1.00 55.91 85 HIS A C 1
ATOM 675 O O . HIS A 1 85 ? 10.202 -32.792 -31.269 1.00 55.91 85 HIS A O 1
ATOM 681 N N . LEU A 1 86 ? 11.111 -30.770 -30.960 1.00 55.88 86 LEU A N 1
ATOM 682 C CA . LEU A 1 86 ? 10.897 -30.315 -32.351 1.00 55.88 86 LEU A CA 1
ATOM 683 C C . LEU A 1 86 ? 12.164 -30.440 -33.235 1.00 55.88 86 LEU A C 1
ATOM 685 O O . LEU A 1 86 ? 12.993 -29.528 -33.258 1.00 55.88 86 LEU A O 1
ATOM 689 N N . PRO A 1 87 ? 12.294 -31.476 -34.087 1.00 55.56 87 PRO A N 1
ATOM 690 C CA . PRO A 1 87 ? 13.550 -31.837 -34.766 1.00 55.56 87 PRO A CA 1
ATOM 691 C C . PRO A 1 87 ? 14.086 -30.839 -35.816 1.00 55.56 87 PRO A C 1
ATOM 693 O O . PRO A 1 87 ? 15.156 -31.064 -36.375 1.00 55.56 87 PRO A O 1
ATOM 696 N N . ARG A 1 88 ? 13.384 -29.732 -36.111 1.00 55.16 88 ARG A N 1
ATOM 697 C CA . ARG A 1 88 ? 13.831 -28.692 -37.070 1.00 55.16 88 ARG A CA 1
ATOM 698 C C . ARG A 1 88 ? 13.763 -27.251 -36.548 1.00 55.16 88 ARG A C 1
ATOM 700 O O . ARG A 1 88 ? 14.389 -26.373 -37.134 1.00 55.16 88 ARG A O 1
ATOM 707 N N . THR A 1 89 ? 13.059 -27.002 -35.445 1.00 52.97 89 THR A N 1
ATOM 708 C CA . THR A 1 89 ? 12.827 -25.650 -34.898 1.00 52.97 89 THR A CA 1
ATOM 709 C C . THR A 1 89 ? 13.781 -25.327 -33.740 1.00 52.97 89 THR A C 1
ATOM 711 O O . THR A 1 89 ? 14.099 -24.160 -33.511 1.00 52.97 89 THR A O 1
ATOM 714 N N . ILE A 1 90 ? 14.322 -26.359 -33.076 1.00 56.94 90 ILE A N 1
ATOM 715 C CA . ILE A 1 90 ? 15.282 -26.247 -31.963 1.00 56.94 90 ILE A CA 1
ATOM 716 C C . ILE A 1 90 ? 16.528 -25.425 -32.323 1.00 56.94 90 ILE A C 1
ATOM 718 O O . ILE A 1 90 ? 16.851 -24.503 -31.574 1.00 56.94 90 ILE A O 1
ATOM 722 N N . PRO A 1 91 ? 17.232 -25.675 -33.450 1.00 64.44 91 PRO A N 1
ATOM 723 C CA . PRO A 1 91 ? 18.504 -24.997 -33.695 1.00 64.44 91 PRO A CA 1
ATOM 724 C C . PRO A 1 91 ? 18.322 -23.504 -33.974 1.00 64.44 91 PRO A C 1
ATOM 726 O O . PRO A 1 91 ? 19.145 -22.699 -33.555 1.00 64.44 91 PRO A O 1
ATOM 729 N N . LEU A 1 92 ? 17.231 -23.128 -34.649 1.00 67.00 92 LEU A N 1
ATOM 730 C CA . LEU A 1 92 ? 16.918 -21.740 -34.992 1.00 67.00 92 LEU A CA 1
ATOM 731 C C . LEU A 1 92 ? 16.466 -20.938 -33.770 1.00 67.00 92 LEU A C 1
ATOM 733 O O . LEU A 1 92 ? 16.960 -19.832 -33.577 1.00 67.00 92 LEU A O 1
ATOM 737 N N . ILE A 1 93 ? 15.586 -21.490 -32.928 1.00 68.25 93 ILE A N 1
ATOM 738 C CA . ILE A 1 93 ? 15.140 -20.821 -31.695 1.00 68.25 93 ILE A CA 1
ATOM 739 C C . ILE A 1 93 ? 16.321 -20.644 -30.739 1.00 68.25 93 ILE A C 1
ATOM 741 O O . ILE A 1 93 ? 16.567 -19.532 -30.287 1.00 68.25 93 ILE A O 1
ATOM 745 N N . LEU A 1 94 ? 17.122 -21.690 -30.508 1.00 70.31 94 LEU A N 1
ATOM 746 C CA . LEU A 1 94 ? 18.307 -21.587 -29.651 1.00 70.31 94 LEU A CA 1
ATOM 747 C C . LEU A 1 94 ? 19.351 -20.615 -30.217 1.00 70.31 94 LEU A C 1
ATOM 749 O O . LEU A 1 94 ? 19.973 -19.875 -29.456 1.00 70.31 94 LEU A O 1
ATOM 753 N N . LEU A 1 95 ? 19.547 -20.579 -31.541 1.00 73.44 95 LEU A N 1
ATOM 754 C CA . LEU A 1 95 ? 20.439 -19.612 -32.187 1.00 73.44 95 LEU A CA 1
ATOM 755 C C . LEU A 1 95 ? 19.926 -18.175 -32.028 1.00 73.44 95 LEU A C 1
ATOM 757 O O . LEU A 1 95 ? 20.727 -17.274 -31.786 1.00 73.44 95 LEU A O 1
ATOM 761 N N . LEU A 1 96 ? 18.612 -17.962 -32.128 1.00 74.00 96 LEU A N 1
ATOM 762 C CA . LEU A 1 96 ? 17.975 -16.668 -31.887 1.00 74.00 96 LEU A CA 1
ATOM 763 C C . LEU A 1 96 ? 18.080 -16.249 -30.418 1.00 74.00 96 LEU A C 1
ATOM 765 O O . LEU A 1 96 ? 18.437 -15.103 -30.168 1.00 74.00 96 LEU A O 1
ATOM 769 N N . CYS A 1 97 ? 17.867 -17.158 -29.460 1.00 75.44 97 CYS A N 1
ATOM 770 C CA . CYS A 1 97 ? 18.063 -16.885 -28.033 1.00 75.44 97 CYS A CA 1
ATOM 771 C C . CYS A 1 97 ? 19.520 -16.509 -27.743 1.00 75.44 97 CYS A C 1
ATOM 773 O O . CYS A 1 97 ? 19.779 -15.465 -27.155 1.00 75.44 97 CYS A O 1
ATOM 775 N N . LYS A 1 98 ? 20.491 -17.290 -28.238 1.00 78.62 98 LYS A N 1
ATOM 776 C CA . LYS A 1 98 ? 21.924 -16.972 -28.098 1.00 78.62 98 LYS A CA 1
ATOM 777 C C . LYS A 1 98 ? 22.282 -15.630 -28.741 1.00 78.62 98 LYS A C 1
ATOM 779 O O . LYS A 1 98 ? 23.076 -14.876 -28.183 1.00 78.62 98 LYS A O 1
ATOM 784 N N . ALA A 1 99 ? 21.704 -15.317 -29.902 1.00 80.00 99 ALA A N 1
ATOM 785 C CA . ALA A 1 99 ? 21.894 -14.025 -30.553 1.00 80.00 99 ALA A CA 1
ATOM 786 C C . ALA A 1 99 ? 21.268 -12.876 -29.747 1.00 80.00 99 ALA A C 1
ATOM 788 O O . ALA A 1 99 ? 21.901 -11.832 -29.627 1.00 80.00 99 ALA A O 1
ATOM 789 N N . ALA A 1 100 ? 20.080 -13.065 -29.166 1.00 79.31 100 ALA A N 1
ATOM 790 C CA . ALA A 1 100 ? 19.418 -12.086 -28.305 1.00 79.31 100 ALA A CA 1
ATOM 791 C C . ALA A 1 100 ? 20.215 -11.818 -27.029 1.00 79.31 100 ALA A C 1
ATOM 793 O O . ALA A 1 100 ? 20.518 -10.660 -26.758 1.00 79.31 100 ALA A O 1
ATOM 794 N N . VAL A 1 101 ? 20.666 -12.870 -26.340 1.00 82.00 101 VAL A N 1
ATOM 795 C CA . VAL A 1 101 ? 21.554 -12.771 -25.173 1.00 82.00 101 VAL A CA 1
ATOM 796 C C . VAL A 1 101 ? 22.832 -12.016 -25.539 1.00 82.00 101 VAL A C 1
ATOM 798 O O . VAL A 1 101 ? 23.221 -11.083 -24.842 1.00 82.00 101 VAL A O 1
ATOM 801 N N . LYS A 1 102 ? 23.476 -12.353 -26.666 1.00 83.75 102 LYS A N 1
ATOM 802 C CA . LYS A 1 102 ? 24.694 -11.660 -27.117 1.00 83.75 102 LYS A CA 1
ATOM 803 C C . LYS A 1 102 ? 24.447 -10.178 -27.411 1.00 83.75 102 LYS A C 1
ATOM 805 O O . LYS A 1 102 ? 25.243 -9.339 -27.000 1.00 83.75 102 LYS A O 1
ATOM 810 N N . VAL A 1 103 ? 23.373 -9.856 -28.133 1.00 83.19 103 VAL A N 1
ATOM 811 C CA . VAL A 1 103 ? 22.998 -8.467 -28.441 1.00 83.19 103 VAL A CA 1
ATOM 812 C C . VAL A 1 103 ? 22.693 -7.698 -27.159 1.00 83.19 103 VAL A C 1
ATOM 814 O O . VAL A 1 103 ? 23.135 -6.563 -27.032 1.00 83.19 103 VAL A O 1
ATOM 817 N N . ALA A 1 104 ? 21.994 -8.309 -26.203 1.00 83.50 104 ALA A N 1
ATOM 818 C CA . ALA A 1 104 ? 21.673 -7.696 -24.922 1.00 83.50 104 ALA A CA 1
ATOM 819 C C . ALA A 1 104 ? 22.933 -7.342 -24.119 1.00 83.50 104 ALA A C 1
ATOM 821 O O . ALA A 1 104 ? 23.076 -6.189 -23.728 1.00 83.50 104 ALA A O 1
ATOM 822 N N . HIS A 1 105 ? 23.889 -8.268 -23.975 1.00 83.62 105 HIS A N 1
ATOM 823 C CA . HIS A 1 105 ? 25.174 -7.986 -23.317 1.00 83.62 105 HIS A CA 1
ATOM 824 C C . HIS A 1 105 ? 25.938 -6.850 -24.012 1.00 83.62 105 HIS A C 1
ATOM 826 O O . HIS A 1 105 ? 26.348 -5.899 -23.360 1.00 83.62 105 HIS A O 1
ATOM 832 N N . GLN A 1 106 ? 26.024 -6.871 -25.349 1.00 85.44 106 GLN A N 1
ATOM 833 C CA . GLN A 1 106 ? 26.653 -5.779 -26.104 1.00 85.44 106 GLN A CA 1
ATOM 834 C C . GLN A 1 106 ? 25.961 -4.428 -25.885 1.00 85.44 106 GLN A C 1
ATOM 836 O O . GLN A 1 106 ? 26.610 -3.390 -25.937 1.00 85.44 106 GLN A O 1
ATOM 841 N N . LYS A 1 107 ? 24.637 -4.414 -25.697 1.00 84.44 107 LYS A N 1
ATOM 842 C CA . LYS A 1 107 ? 23.887 -3.189 -25.400 1.00 84.44 107 LYS A CA 1
ATOM 843 C C . LYS A 1 107 ? 24.098 -2.729 -23.961 1.00 84.44 107 LYS A C 1
ATOM 845 O O . LYS A 1 107 ? 24.241 -1.528 -23.765 1.00 84.44 107 LYS A O 1
ATOM 850 N N . LEU A 1 108 ? 24.174 -3.650 -23.002 1.00 83.44 108 LEU A N 1
ATOM 851 C CA . LEU A 1 108 ? 24.504 -3.352 -21.607 1.00 83.44 108 LEU A CA 1
ATOM 852 C C . LEU A 1 108 ? 25.904 -2.738 -21.485 1.00 83.44 108 LEU A C 1
ATOM 854 O O . LEU A 1 108 ? 26.035 -1.706 -20.840 1.00 83.44 108 LEU A O 1
ATOM 858 N N . ASP A 1 109 ? 26.903 -3.268 -22.198 1.00 83.44 109 ASP A N 1
ATOM 859 C CA . ASP A 1 109 ? 28.270 -2.718 -22.217 1.00 83.44 109 ASP A CA 1
ATOM 860 C C . ASP A 1 109 ? 28.330 -1.269 -22.745 1.00 83.44 109 ASP A C 1
ATOM 862 O O . ASP A 1 109 ? 29.220 -0.494 -22.391 1.00 83.44 109 ASP A O 1
ATOM 866 N N . LEU A 1 110 ? 27.390 -0.888 -23.618 1.00 85.25 110 LEU A N 1
ATOM 867 C CA . LEU A 1 110 ? 27.294 0.467 -24.173 1.00 85.25 110 LEU A CA 1
ATOM 868 C C . LEU A 1 110 ? 26.567 1.443 -23.243 1.00 85.25 110 LEU A C 1
ATOM 870 O O . LEU A 1 110 ? 26.746 2.659 -23.378 1.00 85.25 110 LEU A O 1
ATOM 874 N N . ILE A 1 111 ? 25.749 0.939 -22.318 1.00 79.50 111 ILE A N 1
ATOM 875 C CA . ILE A 1 111 ? 25.161 1.749 -21.256 1.00 79.50 111 ILE A CA 1
ATOM 876 C C . ILE A 1 111 ? 26.282 2.007 -20.251 1.00 79.50 111 ILE A C 1
ATOM 878 O O . ILE A 1 111 ? 26.506 1.230 -19.325 1.00 79.50 111 ILE A O 1
ATOM 882 N N . LYS A 1 112 ? 27.008 3.118 -20.451 1.00 68.25 112 LYS A N 1
ATOM 883 C CA . LYS A 1 112 ? 27.913 3.653 -19.426 1.00 68.25 112 LYS A CA 1
ATOM 884 C C . LYS A 1 112 ? 27.149 3.661 -18.108 1.00 68.25 112 LYS A C 1
ATOM 886 O O . LYS A 1 112 ? 26.006 4.105 -18.096 1.00 68.25 112 LYS A O 1
ATOM 891 N N . THR A 1 113 ? 27.753 3.074 -17.086 1.00 70.31 113 THR A N 1
ATOM 892 C CA . THR A 1 113 ? 27.185 3.021 -15.747 1.00 70.31 113 THR A CA 1
ATOM 893 C C . THR A 1 113 ? 28.270 3.446 -14.785 1.00 70.31 113 THR A C 1
ATOM 895 O O . THR A 1 113 ? 29.178 2.675 -14.477 1.00 70.31 113 THR A O 1
ATOM 898 N N . ASP A 1 114 ? 28.231 4.713 -14.395 1.00 82.19 114 ASP A N 1
ATOM 899 C CA . ASP A 1 114 ? 28.963 5.133 -13.209 1.00 82.19 114 ASP A CA 1
ATOM 900 C C . ASP A 1 114 ? 28.223 4.674 -11.937 1.00 82.19 114 ASP A C 1
ATOM 902 O O . ASP A 1 114 ? 27.131 4.096 -11.985 1.00 82.19 114 ASP A O 1
ATOM 906 N N . GLU A 1 115 ? 28.856 4.876 -10.783 1.00 85.19 115 GLU A N 1
ATOM 907 C CA . GLU A 1 115 ? 28.312 4.453 -9.490 1.00 85.19 115 GLU A CA 1
ATOM 908 C C . GLU A 1 115 ? 26.972 5.139 -9.170 1.00 85.19 115 GLU A C 1
ATOM 910 O O . GLU A 1 115 ? 26.074 4.510 -8.611 1.00 85.19 115 GLU A O 1
ATOM 915 N N . ALA A 1 116 ? 26.798 6.399 -9.582 1.00 85.94 116 ALA A N 1
ATOM 916 C CA . ALA A 1 116 ? 25.568 7.147 -9.347 1.00 85.94 116 ALA A CA 1
ATOM 917 C C . ALA A 1 116 ? 24.404 6.603 -10.192 1.00 85.94 116 ALA A C 1
ATOM 919 O O . ALA A 1 116 ? 23.289 6.461 -9.689 1.00 85.94 116 ALA A O 1
ATOM 920 N N . GLU A 1 117 ? 24.659 6.246 -11.451 1.00 85.25 117 GLU A N 1
ATOM 921 C CA . GLU A 1 117 ? 23.665 5.647 -12.345 1.00 85.25 117 GLU A CA 1
ATOM 922 C C . GLU A 1 117 ? 23.241 4.244 -11.888 1.00 85.25 117 GLU A C 1
ATOM 924 O O . GLU A 1 117 ? 22.060 3.899 -11.973 1.00 85.25 117 GLU A O 1
ATOM 929 N N . MET A 1 118 ? 24.172 3.438 -11.362 1.00 87.88 118 MET A N 1
ATOM 930 C CA . MET A 1 118 ? 23.833 2.146 -10.753 1.00 87.88 118 MET A CA 1
ATOM 931 C C . MET A 1 118 ? 22.997 2.313 -9.483 1.00 87.88 118 MET A C 1
ATOM 933 O O . MET A 1 118 ? 21.998 1.613 -9.321 1.00 87.88 118 MET A O 1
ATOM 937 N N . ALA A 1 119 ? 23.345 3.268 -8.619 1.00 89.69 119 ALA A N 1
ATOM 938 C CA . ALA A 1 119 ? 22.558 3.563 -7.425 1.00 89.69 119 ALA A CA 1
ATOM 939 C C . ALA A 1 119 ? 21.135 4.037 -7.778 1.00 89.69 119 ALA A C 1
ATOM 941 O O . ALA A 1 119 ? 20.168 3.642 -7.123 1.00 89.69 119 ALA A O 1
ATOM 942 N N . GLU A 1 120 ? 20.979 4.841 -8.837 1.00 92.88 120 GLU A N 1
ATOM 943 C CA . GLU A 1 120 ? 19.662 5.218 -9.359 1.00 92.88 120 GLU A CA 1
ATOM 944 C C . GLU A 1 120 ? 18.895 3.989 -9.874 1.00 92.88 120 GLU A C 1
ATOM 946 O O . GLU A 1 120 ? 17.728 3.801 -9.525 1.00 92.88 120 GLU A O 1
ATOM 951 N N . TYR A 1 121 ? 19.537 3.114 -10.652 1.00 91.44 121 TYR A N 1
ATOM 952 C CA . TYR A 1 121 ? 18.924 1.875 -11.141 1.00 91.44 121 TYR A CA 1
ATOM 953 C C . TYR A 1 121 ? 18.410 0.987 -9.994 1.00 91.44 121 TYR A C 1
ATOM 955 O O . TYR A 1 121 ? 17.251 0.563 -9.997 1.00 91.44 121 TYR A O 1
ATOM 963 N N . GLU A 1 122 ? 19.234 0.766 -8.970 1.00 92.50 122 GLU A N 1
ATOM 964 C CA . GLU A 1 122 ? 18.872 -0.011 -7.780 1.00 92.50 122 GLU A CA 1
ATOM 965 C C . GLU A 1 122 ? 17.729 0.635 -6.988 1.00 92.50 122 GLU A C 1
ATOM 967 O O . GLU A 1 122 ? 16.831 -0.063 -6.506 1.00 92.50 122 GLU A O 1
ATOM 972 N N . LEU A 1 123 ? 17.708 1.968 -6.896 1.00 94.38 123 LEU A N 1
ATOM 973 C CA . LEU A 1 123 ? 16.633 2.713 -6.246 1.00 94.38 123 LEU A CA 1
ATOM 974 C C . LEU A 1 123 ? 15.279 2.460 -6.920 1.00 94.38 123 LEU A C 1
ATOM 976 O O . LEU A 1 123 ? 14.288 2.199 -6.235 1.00 94.38 123 LEU A O 1
ATOM 980 N N . TRP A 1 124 ? 15.242 2.490 -8.253 1.00 96.50 124 TRP A N 1
ATOM 981 C CA . TRP A 1 124 ? 14.037 2.212 -9.036 1.00 96.50 124 TRP A CA 1
ATOM 982 C C . TRP A 1 124 ? 13.531 0.782 -8.845 1.00 96.50 124 TRP A C 1
ATOM 984 O O . TRP A 1 124 ? 12.325 0.563 -8.699 1.00 96.50 124 TRP A O 1
ATOM 994 N N . HIS A 1 125 ? 14.443 -0.189 -8.791 1.00 94.31 125 HIS A N 1
ATOM 995 C CA . HIS A 1 125 ? 14.101 -1.577 -8.490 1.00 94.31 125 HIS A CA 1
ATOM 996 C C . HIS A 1 125 ? 13.559 -1.742 -7.073 1.00 94.31 125 HIS A C 1
ATOM 998 O O . HIS A 1 125 ? 12.542 -2.411 -6.886 1.00 94.31 125 HIS A O 1
ATOM 1004 N N . ARG A 1 126 ? 14.182 -1.097 -6.083 1.00 95.94 126 ARG A N 1
ATOM 1005 C CA . ARG A 1 126 ? 13.705 -1.105 -4.697 1.00 95.94 126 ARG A CA 1
ATOM 1006 C C . ARG A 1 126 ? 12.302 -0.516 -4.582 1.00 95.94 126 ARG A C 1
ATOM 1008 O O . ARG A 1 126 ? 11.463 -1.085 -3.890 1.00 95.94 126 ARG A O 1
ATOM 1015 N N . ASP A 1 127 ? 12.024 0.574 -5.291 1.00 96.56 127 ASP A N 1
ATOM 1016 C CA . ASP A 1 127 ? 10.694 1.190 -5.300 1.00 96.56 127 ASP A CA 1
ATOM 1017 C C . ASP A 1 127 ? 9.651 0.290 -5.960 1.00 96.56 127 ASP A C 1
ATOM 1019 O O . ASP A 1 127 ? 8.528 0.195 -5.468 1.00 96.56 127 ASP A O 1
ATOM 1023 N N . TYR A 1 128 ? 10.018 -0.414 -7.033 1.00 96.81 128 TYR A N 1
ATOM 1024 C CA . TYR A 1 128 ? 9.139 -1.408 -7.643 1.00 96.81 128 TYR A CA 1
ATOM 1025 C C . TYR A 1 128 ? 8.846 -2.582 -6.698 1.00 96.81 128 TYR A C 1
ATOM 1027 O O . TYR A 1 128 ? 7.687 -2.965 -6.550 1.00 96.81 128 TYR A O 1
ATOM 1035 N N . GLN A 1 129 ? 9.859 -3.124 -6.013 1.00 94.75 129 GLN A N 1
ATOM 1036 C CA . GLN A 1 129 ? 9.654 -4.188 -5.022 1.00 94.75 129 GLN A CA 1
ATOM 1037 C C . GLN A 1 129 ? 8.753 -3.718 -3.878 1.00 94.75 129 GLN A C 1
ATOM 1039 O O . GLN A 1 129 ? 7.778 -4.389 -3.549 1.00 94.75 129 GLN A O 1
ATOM 1044 N N . LYS A 1 130 ? 8.993 -2.512 -3.351 1.00 95.50 130 LYS A N 1
ATOM 1045 C CA . LYS A 1 130 ? 8.144 -1.911 -2.318 1.00 95.50 130 LYS A CA 1
ATOM 1046 C C . LYS A 1 130 ? 6.702 -1.721 -2.796 1.00 95.50 130 LYS A C 1
ATOM 1048 O O . LYS A 1 130 ? 5.773 -1.968 -2.036 1.00 95.50 130 LYS A O 1
ATOM 1053 N N . PHE A 1 131 ? 6.487 -1.334 -4.054 1.00 97.12 131 PHE A N 1
ATOM 1054 C CA . PHE A 1 131 ? 5.147 -1.265 -4.648 1.00 97.12 131 PHE A CA 1
ATOM 1055 C C . PHE A 1 131 ? 4.448 -2.638 -4.665 1.00 97.12 131 PHE A C 1
ATOM 1057 O O . PHE A 1 131 ? 3.266 -2.737 -4.316 1.00 97.12 131 PHE A O 1
ATOM 1064 N N . LEU A 1 132 ? 5.165 -3.712 -5.011 1.00 95.19 132 LEU A N 1
ATOM 1065 C CA . LEU A 1 132 ? 4.622 -5.072 -4.947 1.00 95.19 132 LEU A CA 1
ATOM 1066 C C . LEU A 1 132 ? 4.295 -5.480 -3.504 1.00 95.19 132 LEU A C 1
ATOM 1068 O O . LEU A 1 132 ? 3.203 -5.989 -3.260 1.00 95.19 132 LEU A O 1
ATOM 1072 N N . GLU A 1 133 ? 5.176 -5.199 -2.543 1.00 94.00 133 GLU A N 1
ATOM 1073 C CA . GLU A 1 133 ? 4.946 -5.472 -1.116 1.00 94.00 133 GLU A CA 1
ATOM 1074 C C . GLU A 1 133 ? 3.712 -4.737 -0.583 1.00 94.00 133 GLU A C 1
ATOM 1076 O O . GLU A 1 133 ? 2.833 -5.366 0.006 1.00 94.00 133 GLU A O 1
ATOM 1081 N N . VAL A 1 134 ? 3.590 -3.431 -0.856 1.00 95.12 134 VAL A N 1
ATOM 1082 C CA . VAL A 1 134 ? 2.399 -2.629 -0.523 1.00 95.12 134 VAL A CA 1
ATOM 1083 C C . VAL A 1 134 ? 1.147 -3.269 -1.112 1.00 95.12 134 VAL A C 1
ATOM 1085 O O . VAL A 1 134 ? 0.133 -3.386 -0.428 1.00 95.12 134 VAL A O 1
ATOM 1088 N N . THR A 1 135 ? 1.213 -3.729 -2.364 1.00 95.50 135 THR A N 1
ATOM 1089 C CA . THR A 1 135 ? 0.085 -4.420 -2.995 1.00 95.50 135 THR A CA 1
ATOM 1090 C C . THR A 1 135 ? -0.275 -5.690 -2.225 1.00 95.50 135 THR A C 1
ATOM 1092 O O . THR A 1 135 ? -1.444 -5.903 -1.920 1.00 95.50 135 THR A O 1
ATOM 1095 N N . VAL A 1 136 ? 0.697 -6.531 -1.867 1.00 95.12 136 VAL A N 1
ATOM 1096 C CA . VAL A 1 136 ? 0.427 -7.772 -1.125 1.00 95.12 136 VAL A CA 1
ATOM 1097 C C . VAL A 1 136 ? -0.150 -7.474 0.263 1.00 95.12 136 VAL A C 1
ATOM 1099 O O . VAL A 1 136 ? -1.131 -8.115 0.647 1.00 95.12 136 VAL A O 1
ATOM 1102 N N . PHE A 1 137 ? 0.389 -6.487 0.989 1.00 94.88 137 PHE A N 1
ATOM 1103 C CA . PHE A 1 137 ? -0.155 -6.066 2.283 1.00 94.88 137 PHE A CA 1
ATOM 1104 C C . PHE A 1 137 ? -1.613 -5.607 2.158 1.00 94.88 137 PHE A C 1
ATOM 1106 O O . PHE A 1 137 ? -2.464 -6.079 2.913 1.00 94.88 137 PHE A O 1
ATOM 1113 N N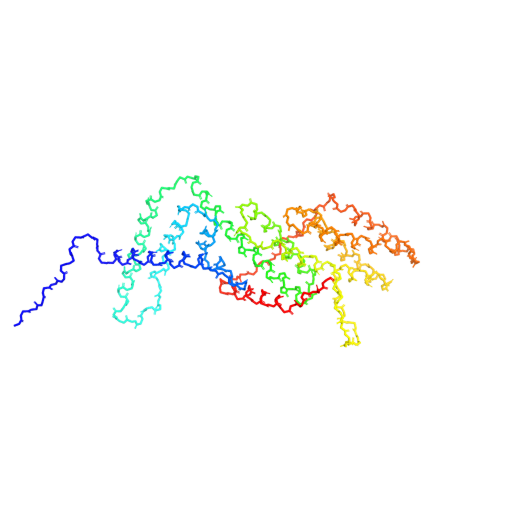 . LEU A 1 138 ? -1.922 -4.755 1.174 1.00 94.56 138 LEU A N 1
ATOM 1114 C CA . LEU A 1 138 ? -3.288 -4.318 0.882 1.00 94.56 138 LEU A CA 1
ATOM 1115 C C . LEU A 1 138 ? -4.217 -5.513 0.632 1.00 94.56 138 LEU A C 1
ATOM 1117 O O . LEU A 1 138 ? -5.292 -5.591 1.224 1.00 94.56 138 LEU A O 1
ATOM 1121 N N . LEU A 1 139 ? -3.813 -6.456 -0.223 1.00 94.75 139 LEU A N 1
ATOM 1122 C CA . LEU A 1 139 ? -4.660 -7.594 -0.586 1.00 94.75 139 LEU A CA 1
ATOM 1123 C C . LEU A 1 139 ? -4.936 -8.510 0.602 1.00 94.75 139 LEU A C 1
ATOM 1125 O O . LEU A 1 139 ? -6.093 -8.855 0.834 1.00 94.75 139 LEU A O 1
ATOM 1129 N N . ILE A 1 140 ? -3.908 -8.854 1.383 1.00 94.50 140 ILE A N 1
ATOM 1130 C CA . ILE A 1 140 ? -4.083 -9.664 2.594 1.00 94.50 140 ILE A CA 1
ATOM 1131 C C . ILE A 1 140 ? -4.977 -8.928 3.597 1.00 94.50 140 ILE A C 1
ATOM 1133 O O . ILE A 1 140 ? -5.911 -9.522 4.132 1.00 94.50 140 ILE A O 1
ATOM 1137 N N . GLY A 1 141 ? -4.745 -7.629 3.801 1.00 93.12 141 GLY A N 1
ATOM 1138 C CA . GLY A 1 141 ? -5.555 -6.795 4.684 1.00 93.12 141 GLY A CA 1
ATOM 1139 C C . GLY A 1 141 ? -7.037 -6.808 4.309 1.00 93.12 141 GLY A C 1
ATOM 1140 O O . GLY A 1 141 ? -7.889 -7.068 5.157 1.00 93.12 141 GLY A O 1
ATOM 1141 N N . VAL A 1 142 ? -7.362 -6.614 3.028 1.00 92.12 142 VAL A N 1
ATOM 1142 C CA . VAL A 1 142 ? -8.755 -6.636 2.548 1.00 92.12 142 VAL A CA 1
ATOM 1143 C C . VAL A 1 142 ? -9.366 -8.042 2.607 1.00 92.12 142 VAL A C 1
ATOM 1145 O O . VAL A 1 142 ? -10.544 -8.198 2.931 1.00 92.12 142 VAL A O 1
ATOM 1148 N N . GLU A 1 143 ? -8.597 -9.089 2.318 1.00 92.44 143 GLU A N 1
ATOM 1149 C CA . GLU A 1 143 ? -9.066 -10.475 2.426 1.00 92.44 143 GLU A CA 1
ATOM 1150 C C . GLU A 1 143 ? -9.378 -10.867 3.879 1.00 92.44 143 GLU A C 1
ATOM 1152 O O . GLU A 1 143 ? -10.407 -11.495 4.134 1.00 92.44 143 GLU A O 1
ATOM 1157 N N . LEU A 1 144 ? -8.534 -10.471 4.836 1.00 91.38 144 LEU A N 1
ATOM 1158 C CA . LEU A 1 144 ? -8.768 -10.671 6.270 1.00 91.38 144 LEU A CA 1
ATOM 1159 C C . LEU A 1 144 ? -9.953 -9.841 6.764 1.00 91.38 144 LEU A C 1
ATOM 1161 O O . LEU A 1 144 ? -10.778 -10.348 7.525 1.00 91.38 144 LEU A O 1
ATOM 1165 N N . PHE A 1 145 ? -10.086 -8.605 6.277 1.00 89.06 145 PHE A N 1
ATOM 1166 C CA . PHE A 1 145 ? -11.233 -7.751 6.569 1.00 89.06 145 PHE A CA 1
ATOM 1167 C C . PHE A 1 145 ? -12.549 -8.437 6.180 1.00 89.06 145 PHE A C 1
ATOM 1169 O O . PHE A 1 145 ? -13.473 -8.511 6.984 1.00 89.06 145 PHE A O 1
ATOM 1176 N N . ARG A 1 146 ? -12.614 -9.039 4.985 1.00 87.62 146 ARG A N 1
ATOM 1177 C CA . ARG A 1 146 ? -13.792 -9.797 4.517 1.00 87.62 146 ARG A CA 1
ATOM 1178 C C . ARG A 1 146 ? -14.085 -11.039 5.351 1.00 87.62 146 ARG A C 1
ATOM 1180 O O . ARG A 1 146 ? -15.241 -11.421 5.495 1.00 87.62 146 ARG A O 1
ATOM 1187 N N . LYS A 1 147 ? -13.046 -11.664 5.906 1.00 88.75 147 LYS A N 1
ATOM 1188 C CA . LYS A 1 147 ? -13.170 -12.788 6.845 1.00 88.75 147 LYS A CA 1
ATOM 1189 C C . LYS A 1 147 ? -13.538 -12.345 8.263 1.00 88.75 147 LYS A C 1
ATOM 1191 O O . LYS A 1 147 ? -13.637 -13.198 9.137 1.00 88.75 147 LYS A O 1
ATOM 1196 N N . LYS A 1 148 ? -13.747 -11.041 8.493 1.00 86.44 148 LYS A N 1
ATOM 1197 C CA . LYS A 1 148 ? -14.044 -10.439 9.802 1.00 86.44 148 LYS A CA 1
ATOM 1198 C C . LYS A 1 148 ? -12.885 -10.575 10.806 1.00 86.44 148 LYS A C 1
ATOM 1200 O O . LYS A 1 148 ? -13.063 -10.352 12.002 1.00 86.44 148 LYS A O 1
ATOM 1205 N N . SER A 1 149 ? -11.674 -10.867 10.321 1.00 88.56 149 SER A N 1
ATOM 1206 C CA . SER A 1 149 ? -10.429 -10.900 11.102 1.00 88.56 149 SER A CA 1
ATOM 1207 C C . SER A 1 149 ? -9.831 -9.494 11.213 1.00 88.56 149 SER A C 1
ATOM 1209 O O . SER A 1 149 ? -8.748 -9.220 10.699 1.00 88.56 149 SER A O 1
ATOM 1211 N N . TYR A 1 150 ? -10.558 -8.575 11.854 1.00 87.31 150 TYR A N 1
ATOM 1212 C CA . TYR A 1 150 ? -10.232 -7.142 11.844 1.00 87.31 150 TYR A CA 1
ATOM 1213 C C . TYR A 1 150 ? -8.901 -6.791 12.519 1.00 87.31 150 TYR A C 1
ATOM 1215 O O . TYR A 1 150 ? -8.223 -5.877 12.060 1.00 87.31 150 TYR A O 1
ATOM 1223 N N . ALA A 1 151 ? -8.516 -7.519 13.572 1.00 86.62 151 ALA A N 1
ATOM 1224 C CA . ALA A 1 151 ? -7.249 -7.307 14.277 1.00 86.62 151 ALA A CA 1
ATOM 1225 C C . ALA A 1 151 ? -6.054 -7.529 13.343 1.00 86.62 151 ALA A C 1
ATOM 1227 O O . ALA A 1 151 ? -5.235 -6.636 13.148 1.00 86.62 151 ALA A O 1
ATOM 1228 N N . GLU A 1 152 ? -6.005 -8.695 12.697 1.00 88.06 152 GLU A N 1
ATOM 1229 C CA . GLU A 1 152 ? -4.953 -9.013 11.732 1.00 88.06 152 GLU A CA 1
ATOM 1230 C C . GLU A 1 152 ? -5.042 -8.099 10.506 1.00 88.06 152 GLU A C 1
ATOM 1232 O O . GLU A 1 152 ? -4.033 -7.539 10.088 1.00 88.06 152 GLU A O 1
ATOM 1237 N N . ALA A 1 153 ? -6.248 -7.882 9.966 1.00 91.00 153 ALA A N 1
ATOM 1238 C CA . ALA A 1 153 ? -6.459 -7.000 8.821 1.00 91.00 153 ALA A CA 1
ATOM 1239 C C . ALA A 1 153 ? -5.879 -5.599 9.059 1.00 91.00 153 ALA A C 1
ATOM 1241 O O . ALA A 1 153 ? -5.206 -5.056 8.182 1.00 91.00 153 ALA A O 1
ATOM 1242 N N . LEU A 1 154 ? -6.106 -5.028 10.247 1.00 88.88 154 LEU A N 1
ATOM 1243 C CA . LEU A 1 154 ? -5.620 -3.701 10.610 1.00 88.88 154 LEU A CA 1
ATOM 1244 C C . LEU A 1 154 ? -4.093 -3.603 10.518 1.00 88.88 154 LEU A C 1
ATOM 1246 O O . LEU A 1 154 ? -3.594 -2.641 9.939 1.00 88.88 154 LEU A O 1
ATOM 1250 N N . VAL A 1 155 ? -3.363 -4.603 11.019 1.00 89.12 155 VAL A N 1
ATOM 1251 C CA . VAL A 1 155 ? -1.891 -4.619 10.983 1.00 89.12 155 VAL A CA 1
ATOM 1252 C C . VAL A 1 155 ? -1.387 -4.551 9.538 1.00 89.12 155 VAL A C 1
ATOM 1254 O O . VAL A 1 155 ? -0.577 -3.686 9.206 1.00 89.12 155 VAL A O 1
ATOM 1257 N N . TYR A 1 156 ? -1.919 -5.397 8.649 1.00 92.50 156 TYR A N 1
ATOM 1258 C CA . TYR A 1 156 ? -1.553 -5.388 7.226 1.00 92.50 156 TYR A CA 1
ATOM 1259 C C . TYR A 1 156 ? -1.876 -4.046 6.551 1.00 92.50 156 TYR A C 1
ATOM 1261 O O . TYR A 1 156 ? -1.057 -3.508 5.805 1.00 92.50 156 TYR A O 1
ATOM 1269 N N . LEU A 1 157 ? -3.050 -3.476 6.828 1.00 91.69 157 LEU A N 1
ATOM 1270 C CA . LEU A 1 157 ? -3.498 -2.225 6.212 1.00 91.69 157 LEU A CA 1
ATOM 1271 C C . LEU A 1 157 ? -2.705 -1.003 6.700 1.00 91.69 157 LEU A C 1
ATOM 1273 O O . LEU A 1 157 ? -2.439 -0.096 5.909 1.00 91.69 157 LEU A O 1
ATOM 1277 N N . VAL A 1 158 ? -2.293 -0.972 7.971 1.00 88.75 158 VAL A N 1
ATOM 1278 C CA . VAL A 1 158 ? -1.427 0.087 8.515 1.00 88.75 158 VAL A CA 1
ATOM 1279 C C . VAL A 1 158 ? -0.049 0.041 7.857 1.00 88.75 158 VAL A C 1
ATOM 1281 O O . VAL A 1 158 ? 0.385 1.063 7.324 1.00 88.75 158 VAL A O 1
ATOM 1284 N N . TYR A 1 159 ? 0.587 -1.134 7.787 1.00 89.69 159 TYR A N 1
ATOM 1285 C CA . TYR A 1 159 ? 1.872 -1.291 7.092 1.00 89.69 159 TYR A CA 1
ATOM 1286 C C . TYR A 1 159 ? 1.781 -0.915 5.616 1.00 89.69 159 TYR A C 1
ATOM 1288 O O . TYR A 1 159 ? 2.601 -0.140 5.117 1.00 89.69 159 TYR A O 1
ATOM 1296 N N . SER A 1 160 ? 0.740 -1.397 4.930 1.00 93.31 160 SER A N 1
ATOM 1297 C CA . SER A 1 160 ? 0.478 -1.028 3.542 1.00 93.31 160 SER A CA 1
ATOM 1298 C C . SER A 1 160 ? 0.379 0.488 3.384 1.00 93.31 160 SER A C 1
ATOM 1300 O O . SER A 1 160 ? 0.973 1.045 2.468 1.00 93.31 160 SER A O 1
ATOM 1302 N N . SER A 1 161 ? -0.344 1.169 4.276 1.00 90.38 161 SER A N 1
ATOM 1303 C CA . SER A 1 161 ? -0.537 2.619 4.226 1.00 90.38 161 SER A CA 1
ATOM 1304 C C . SER A 1 161 ? 0.757 3.403 4.448 1.00 90.38 161 SER A C 1
ATOM 1306 O O . SER A 1 161 ? 0.994 4.376 3.734 1.00 90.38 161 SER A O 1
ATOM 1308 N N . GLN A 1 162 ? 1.596 2.994 5.401 1.00 88.75 162 GLN A N 1
ATOM 1309 C CA . GLN A 1 162 ? 2.873 3.655 5.688 1.00 88.75 162 GLN A CA 1
ATOM 1310 C C . GLN A 1 162 ? 3.847 3.522 4.517 1.00 88.75 162 GLN A C 1
ATOM 1312 O O . GLN A 1 162 ? 4.363 4.518 4.011 1.00 88.75 162 GLN A O 1
ATOM 1317 N N . CYS A 1 163 ? 4.044 2.292 4.035 1.00 91.06 163 CYS A N 1
ATOM 1318 C CA . CYS A 1 163 ? 4.920 2.030 2.900 1.00 91.06 163 CYS A CA 1
ATOM 1319 C C . CYS A 1 163 ? 4.416 2.714 1.620 1.00 91.06 163 CYS A C 1
ATOM 1321 O O . CYS A 1 163 ? 5.225 3.203 0.832 1.00 91.06 163 CYS A O 1
ATOM 1323 N N . ASN A 1 164 ? 3.096 2.799 1.430 1.00 94.75 164 ASN A N 1
ATOM 1324 C CA . ASN A 1 164 ? 2.503 3.512 0.304 1.00 94.75 164 ASN A CA 1
ATOM 1325 C C . ASN A 1 164 ? 2.784 5.022 0.356 1.00 94.75 164 ASN A C 1
ATOM 1327 O O . ASN A 1 164 ? 3.105 5.607 -0.674 1.00 94.75 164 ASN A O 1
ATOM 1331 N N . LYS A 1 165 ? 2.725 5.648 1.542 1.00 90.81 165 LYS A N 1
ATOM 1332 C CA . LYS A 1 165 ? 3.033 7.079 1.713 1.00 90.81 165 LYS A CA 1
ATOM 1333 C C . LYS A 1 165 ? 4.458 7.398 1.250 1.00 90.81 165 LYS A C 1
ATOM 1335 O O . LYS A 1 165 ? 4.657 8.338 0.488 1.00 90.81 165 LYS A O 1
ATOM 1340 N N . GLU A 1 166 ? 5.438 6.568 1.612 1.00 92.00 166 GLU A N 1
ATOM 1341 C CA . GLU A 1 166 ? 6.827 6.738 1.156 1.00 92.00 166 GLU A CA 1
ATOM 1342 C C . GLU A 1 166 ? 6.990 6.663 -0.370 1.00 92.00 166 GLU A C 1
ATOM 1344 O O . GLU A 1 166 ? 7.828 7.369 -0.934 1.00 92.00 166 GLU A O 1
ATOM 1349 N N . LEU A 1 167 ? 6.204 5.815 -1.042 1.00 95.62 167 LEU A N 1
ATOM 1350 C CA . LEU A 1 167 ? 6.195 5.731 -2.503 1.00 95.62 167 LEU A CA 1
ATOM 1351 C C . LEU A 1 167 ? 5.584 6.991 -3.119 1.00 95.62 167 LEU A C 1
ATOM 1353 O O . LEU A 1 167 ? 6.162 7.558 -4.043 1.00 95.62 167 LEU A O 1
ATOM 1357 N N . LEU A 1 168 ? 4.451 7.454 -2.589 1.00 93.88 168 LEU A N 1
ATOM 1358 C CA . LEU A 1 168 ? 3.731 8.613 -3.118 1.00 93.88 168 LEU A CA 1
ATOM 1359 C C . LEU A 1 168 ? 4.512 9.926 -2.980 1.00 93.88 168 LEU A C 1
ATOM 1361 O O . LEU A 1 168 ? 4.414 10.775 -3.866 1.00 93.88 168 LEU A O 1
ATOM 1365 N N . LEU A 1 169 ? 5.384 10.050 -1.970 1.00 92.38 169 LEU A N 1
ATOM 1366 C CA . LEU A 1 169 ? 6.345 11.161 -1.865 1.00 92.38 169 LEU A CA 1
ATOM 1367 C C . LEU A 1 169 ? 7.279 11.269 -3.084 1.00 92.38 169 LEU A C 1
ATOM 1369 O O . LEU A 1 169 ? 7.816 12.338 -3.361 1.00 92.38 169 LEU A O 1
ATOM 1373 N N . ARG A 1 170 ? 7.479 10.173 -3.825 1.00 92.75 170 ARG A N 1
ATOM 1374 C CA . ARG A 1 170 ? 8.321 10.116 -5.032 1.00 92.75 170 ARG A CA 1
ATOM 1375 C C . ARG A 1 170 ? 7.520 10.235 -6.328 1.00 92.75 170 ARG A C 1
ATOM 1377 O O . ARG A 1 170 ? 8.094 10.109 -7.414 1.00 92.75 170 ARG A O 1
ATOM 1384 N N . GLY A 1 171 ? 6.202 10.403 -6.236 1.00 93.38 171 GLY A N 1
ATOM 1385 C CA . GLY A 1 171 ? 5.304 10.567 -7.374 1.00 93.38 171 GLY A CA 1
ATOM 1386 C C . GLY A 1 171 ? 3.928 9.914 -7.166 1.00 93.38 171 GLY A C 1
ATOM 1387 O O . GLY A 1 171 ? 3.835 8.822 -6.607 1.00 93.38 171 GLY A O 1
ATOM 1388 N N . PRO A 1 172 ? 2.847 10.514 -7.690 1.00 91.00 172 PRO A N 1
ATOM 1389 C CA . PRO A 1 172 ? 1.477 10.049 -7.445 1.00 91.00 172 PRO A CA 1
ATOM 1390 C C . PRO A 1 172 ? 1.168 8.671 -8.057 1.00 91.00 172 PRO A C 1
ATOM 1392 O O . PRO A 1 172 ? 0.321 7.943 -7.551 1.00 91.00 172 PRO A O 1
ATOM 1395 N N . ALA A 1 173 ? 1.876 8.272 -9.119 1.00 91.56 173 ALA A N 1
ATOM 1396 C CA . ALA A 1 173 ? 1.704 6.976 -9.785 1.00 91.56 173 ALA A CA 1
ATOM 1397 C C . ALA A 1 173 ? 2.598 5.855 -9.209 1.00 91.56 173 ALA A C 1
ATOM 1399 O O . ALA A 1 173 ? 2.647 4.750 -9.764 1.00 91.56 173 ALA A O 1
ATOM 1400 N N . ARG A 1 174 ? 3.321 6.117 -8.109 1.00 95.81 174 ARG A N 1
ATOM 1401 C CA . ARG A 1 174 ? 4.247 5.160 -7.472 1.00 95.81 174 ARG A CA 1
ATOM 1402 C C . ARG A 1 174 ? 3.532 4.139 -6.596 1.00 95.81 174 ARG A C 1
ATOM 1404 O O . ARG A 1 174 ? 4.048 3.054 -6.362 1.00 95.81 174 ARG A O 1
ATOM 1411 N N . GLY A 1 175 ? 2.367 4.512 -6.078 1.00 94.88 175 GLY A N 1
ATOM 1412 C CA . GLY A 1 175 ? 1.631 3.748 -5.082 1.00 94.88 175 GLY A CA 1
ATOM 1413 C C . GLY A 1 175 ? 0.199 3.427 -5.500 1.00 94.88 175 GLY A C 1
ATOM 1414 O O . GLY A 1 175 ? -0.181 3.510 -6.673 1.00 94.88 175 GLY A O 1
ATOM 1415 N N . HIS A 1 176 ? -0.592 3.051 -4.503 1.00 93.31 176 HIS A N 1
ATOM 1416 C CA . HIS A 1 176 ? -2.039 2.864 -4.562 1.00 93.31 176 HIS A CA 1
ATOM 1417 C C . HIS A 1 176 ? -2.780 4.085 -4.013 1.00 93.31 176 HIS A C 1
ATOM 1419 O O . HIS A 1 176 ? -2.183 4.946 -3.367 1.00 93.31 176 HIS A O 1
ATOM 1425 N N . SER A 1 177 ? -4.097 4.133 -4.233 1.00 89.38 177 SER A N 1
ATOM 1426 C CA . SER A 1 177 ? -4.969 5.164 -3.658 1.00 89.38 177 SER A CA 1
ATOM 1427 C C . SER A 1 177 ? -4.859 5.191 -2.127 1.00 89.38 177 SER A C 1
ATOM 1429 O O . SER A 1 177 ? -5.126 4.189 -1.455 1.00 89.38 177 SER A O 1
ATOM 1431 N N . GLN A 1 178 ? -4.476 6.348 -1.575 1.00 87.38 178 GLN A N 1
ATOM 1432 C CA . GLN A 1 178 ? -4.470 6.579 -0.126 1.00 87.38 178 GLN A CA 1
ATOM 1433 C C . GLN A 1 178 ? -5.873 6.504 0.456 1.00 87.38 178 GLN A C 1
ATOM 1435 O O . GLN A 1 178 ? -6.052 5.902 1.510 1.00 87.38 178 GLN A O 1
ATOM 1440 N N . GLU A 1 179 ? -6.865 7.041 -0.253 1.00 85.94 179 GLU A N 1
ATOM 1441 C CA . GLU A 1 179 ? -8.262 7.007 0.168 1.00 85.94 179 GLU A CA 1
ATOM 1442 C C . GLU A 1 179 ? -8.741 5.567 0.383 1.00 85.94 179 GLU A C 1
ATOM 1444 O O . GLU A 1 179 ? -9.342 5.256 1.411 1.00 85.94 179 GLU A O 1
ATOM 1449 N N . LEU A 1 180 ? -8.397 4.657 -0.535 1.00 87.44 180 LEU A N 1
ATOM 1450 C CA . LEU A 1 180 ? -8.743 3.243 -0.414 1.00 87.44 180 LEU A CA 1
ATOM 1451 C C . LEU A 1 180 ? -8.150 2.620 0.856 1.00 87.44 180 LEU A C 1
ATOM 1453 O O . LEU A 1 180 ? -8.859 1.976 1.630 1.00 87.44 180 LEU A O 1
ATOM 1457 N N . LEU A 1 181 ? -6.848 2.813 1.074 1.00 88.69 181 LEU A N 1
ATOM 1458 C CA . LEU A 1 181 ? -6.142 2.285 2.242 1.00 88.69 181 LEU A CA 1
ATOM 1459 C C . LEU A 1 181 ? -6.693 2.868 3.547 1.00 88.69 181 LEU A C 1
ATOM 1461 O O . LEU A 1 181 ? -6.913 2.130 4.510 1.00 88.69 181 LEU A O 1
ATOM 1465 N N . ALA A 1 182 ? -6.959 4.172 3.567 1.00 85.62 182 ALA A N 1
ATOM 1466 C CA . ALA A 1 182 ? -7.497 4.871 4.724 1.00 85.62 182 ALA A CA 1
ATOM 1467 C C . ALA A 1 182 ? -8.927 4.407 5.047 1.00 85.62 182 ALA A C 1
ATOM 1469 O O . ALA A 1 182 ? -9.229 4.120 6.205 1.00 85.62 182 ALA A O 1
ATOM 1470 N N . ASN A 1 183 ? -9.775 4.212 4.029 1.00 85.31 183 ASN A N 1
ATOM 1471 C CA . ASN A 1 183 ? -11.125 3.667 4.185 1.00 85.31 183 ASN A CA 1
ATOM 1472 C C . ASN A 1 183 ? -11.112 2.296 4.870 1.00 85.31 183 ASN A C 1
ATOM 1474 O O . ASN A 1 183 ? -11.822 2.106 5.855 1.00 85.31 183 ASN A O 1
ATOM 1478 N N . TYR A 1 184 ? -10.280 1.355 4.412 1.00 86.81 184 TYR A N 1
ATOM 1479 C CA . TYR A 1 184 ? -10.193 0.037 5.050 1.00 86.81 184 TYR A CA 1
ATOM 1480 C C . TYR A 1 184 ? -9.606 0.096 6.463 1.00 86.81 184 TYR A C 1
ATOM 1482 O O . TYR A 1 184 ? -10.104 -0.593 7.350 1.00 86.81 184 TYR A O 1
ATOM 1490 N N . ARG A 1 185 ? -8.591 0.937 6.708 1.00 88.19 185 ARG A N 1
ATOM 1491 C CA . ARG A 1 185 ? -8.036 1.133 8.058 1.00 88.19 185 ARG A CA 1
ATOM 1492 C C . ARG A 1 185 ? -9.090 1.654 9.034 1.00 88.19 185 ARG A C 1
ATOM 1494 O O . ARG A 1 185 ? -9.291 1.047 10.084 1.00 88.19 185 ARG A O 1
ATOM 1501 N N . ARG A 1 186 ? -9.801 2.729 8.673 1.00 87.12 186 ARG A N 1
ATOM 1502 C CA . ARG A 1 186 ? -10.921 3.263 9.466 1.00 87.12 186 ARG A CA 1
ATOM 1503 C C . ARG A 1 186 ? -12.005 2.217 9.651 1.00 87.12 186 ARG A C 1
ATOM 1505 O O . ARG A 1 186 ? -12.496 2.023 10.760 1.00 87.12 186 ARG A O 1
ATOM 1512 N N . ALA A 1 187 ? -12.344 1.497 8.584 1.00 84.62 187 ALA A N 1
ATOM 1513 C CA . ALA A 1 187 ? -13.345 0.453 8.642 1.00 84.62 187 ALA A CA 1
ATOM 1514 C C . ALA A 1 187 ? -12.930 -0.717 9.542 1.00 84.62 187 ALA A C 1
ATOM 1516 O O . ALA A 1 187 ? -13.820 -1.346 10.082 1.00 84.62 187 ALA A O 1
ATOM 1517 N N . CYS A 1 188 ? -11.652 -1.028 9.761 1.00 85.00 188 CYS A N 1
ATOM 1518 C CA . CYS A 1 188 ? -11.261 -2.013 10.781 1.00 85.00 188 CYS A CA 1
ATOM 1519 C C . CYS A 1 188 ? -11.524 -1.517 12.216 1.00 85.00 188 CYS A C 1
ATOM 1521 O O . CYS A 1 188 ? -11.814 -2.325 13.103 1.00 85.00 188 CYS A O 1
ATOM 1523 N N . LEU A 1 189 ? -11.418 -0.204 12.446 1.00 79.19 189 LEU A N 1
ATOM 1524 C CA . LEU A 1 189 ? -11.538 0.422 13.767 1.00 79.19 189 LEU A CA 1
ATOM 1525 C C . LEU A 1 189 ? -12.992 0.709 14.168 1.00 79.19 189 LEU A C 1
ATOM 1527 O O . LEU A 1 189 ? -13.390 0.405 15.292 1.00 79.19 189 LEU A O 1
ATOM 1531 N N . LEU A 1 190 ? -13.772 1.294 13.255 1.00 73.25 190 LEU A N 1
ATOM 1532 C CA . LEU A 1 190 ? -15.060 1.938 13.540 1.00 73.25 190 LEU A CA 1
ATOM 1533 C C . LEU A 1 190 ? -16.266 1.111 13.130 1.00 73.25 190 LEU A C 1
ATOM 1535 O O . LEU A 1 190 ? -16.282 0.619 12.012 1.00 73.25 190 LEU A O 1
ATOM 1539 N N . VAL A 1 191 ? -17.320 1.097 13.950 1.00 54.53 191 VAL A N 1
ATOM 1540 C CA . VAL A 1 191 ? -18.665 0.536 13.695 1.00 54.53 191 VAL A CA 1
ATOM 1541 C C . VAL A 1 191 ? -19.046 0.497 12.201 1.00 54.53 191 VAL A C 1
ATOM 1543 O O . VAL A 1 191 ? -19.046 1.513 11.515 1.00 54.53 191 VAL A O 1
ATOM 1546 N N . SER A 1 192 ? -19.421 -0.677 11.690 1.00 49.41 192 SER A N 1
ATOM 1547 C CA . SER A 1 192 ? -20.350 -0.755 10.559 1.00 49.41 192 SER A CA 1
ATOM 1548 C C . SER A 1 192 ? -21.685 -1.138 11.162 1.00 49.41 192 SER A C 1
ATOM 1550 O O . SER A 1 192 ? -21.791 -2.209 11.757 1.00 49.41 192 SER A O 1
ATOM 1552 N N . GLN A 1 193 ? -22.689 -0.278 11.023 1.00 40.94 193 GLN A N 1
ATOM 1553 C CA . GLN A 1 193 ? -24.071 -0.717 11.151 1.00 40.94 193 GLN A CA 1
ATOM 1554 C C . GLN A 1 193 ? -24.367 -1.609 9.943 1.00 40.94 193 GLN A C 1
ATOM 1556 O O . GLN A 1 193 ? -24.857 -1.150 8.919 1.00 40.94 193 GLN A O 1
ATOM 1561 N N . GLU A 1 194 ? -24.007 -2.885 10.025 1.00 45.00 194 GLU A N 1
ATOM 1562 C CA . GLU A 1 194 ? -24.649 -3.883 9.178 1.00 45.00 194 GLU A CA 1
ATOM 1563 C C . GLU A 1 194 ? -25.991 -4.187 9.844 1.00 45.00 194 GLU A C 1
ATOM 1565 O O . GLU A 1 194 ? -26.059 -4.930 10.824 1.00 45.00 194 GLU A O 1
ATOM 1570 N N . GLN A 1 195 ? -27.058 -3.549 9.354 1.00 36.81 195 GLN A N 1
ATOM 1571 C CA . GLN A 1 195 ? -28.416 -4.003 9.633 1.00 36.81 195 GLN A CA 1
ATOM 1572 C C . GLN A 1 195 ? -28.533 -5.435 9.099 1.00 36.81 195 GLN A C 1
ATOM 1574 O O . GLN A 1 195 ? -28.646 -5.656 7.897 1.00 36.81 195 GLN A O 1
ATOM 1579 N N . SER A 1 196 ? -28.450 -6.418 9.990 1.00 39.34 196 SER A N 1
ATOM 1580 C CA . SER A 1 196 ? -28.829 -7.795 9.695 1.00 39.34 196 SER A CA 1
ATOM 1581 C C . SER A 1 196 ? -30.168 -8.052 10.372 1.00 39.34 196 SER A C 1
ATOM 1583 O O . SER A 1 196 ? -30.226 -8.244 11.584 1.00 39.34 196 SER A O 1
ATOM 1585 N N . GLU A 1 197 ? -31.253 -8.022 9.596 1.00 39.69 197 GLU A N 1
ATOM 1586 C CA . GLU A 1 197 ? -32.618 -8.246 10.095 1.00 39.69 197 GLU A CA 1
ATOM 1587 C C . GLU A 1 197 ? -32.905 -9.713 10.468 1.00 39.69 197 GLU A C 1
ATOM 1589 O O . GLU A 1 197 ? -33.935 -9.999 11.077 1.00 39.69 197 GLU A O 1
ATOM 1594 N N . HIS A 1 198 ? -32.018 -10.671 10.171 1.00 42.06 198 HIS A N 1
ATOM 1595 C CA . HIS A 1 198 ? -32.349 -12.094 10.308 1.00 42.06 198 HIS A CA 1
ATOM 1596 C C . HIS A 1 198 ? -31.195 -12.978 10.812 1.00 42.06 198 HIS A C 1
ATOM 1598 O O . HIS A 1 198 ? -30.643 -13.749 10.033 1.00 42.06 198 HIS A O 1
ATOM 1604 N N . LEU A 1 199 ? -30.878 -12.934 12.121 1.00 31.11 199 LEU A N 1
ATOM 1605 C CA . LEU A 1 199 ? -30.589 -14.144 12.930 1.00 31.11 199 LEU A CA 1
ATOM 1606 C C . LEU A 1 199 ? -30.455 -13.842 14.445 1.00 31.11 199 LEU A C 1
ATOM 1608 O O . LEU A 1 199 ? -29.692 -12.946 14.803 1.00 31.11 199 LEU A O 1
ATOM 1612 N N . PRO A 1 200 ? -31.095 -14.605 15.357 1.00 39.28 200 PRO A N 1
ATOM 1613 C CA . PRO A 1 200 ? -30.862 -14.486 16.794 1.00 39.28 200 PRO A CA 1
ATOM 1614 C C . PRO A 1 200 ? -29.768 -15.472 17.253 1.00 39.28 200 PRO A C 1
ATOM 1616 O O . PRO A 1 200 ? -29.958 -16.686 17.238 1.00 39.28 200 PRO A O 1
ATOM 1619 N N . GLY A 1 201 ? -28.608 -14.946 17.654 1.00 35.50 201 GLY A N 1
ATOM 1620 C CA . GLY A 1 201 ? -27.479 -15.688 18.239 1.00 35.50 201 GLY A CA 1
ATOM 1621 C C . GLY A 1 201 ? -26.187 -14.853 18.205 1.00 35.50 201 GLY A C 1
ATOM 1622 O O . GLY A 1 201 ? -26.056 -14.010 17.316 1.00 35.50 201 GLY A O 1
ATOM 1623 N N . PRO A 1 202 ? -25.230 -15.015 19.144 1.00 38.66 202 PRO A N 1
ATOM 1624 C CA . PRO A 1 202 ? -24.077 -14.127 19.263 1.00 38.66 202 PRO A CA 1
ATOM 1625 C C . PRO A 1 202 ? -23.042 -14.453 18.179 1.00 38.66 202 PRO A C 1
ATOM 1627 O O . PRO A 1 202 ? -22.075 -15.174 18.400 1.00 38.66 202 PRO A O 1
ATOM 1630 N N . LEU A 1 203 ? -23.259 -13.922 16.979 1.00 35.28 203 LEU A N 1
ATOM 1631 C CA . LEU A 1 203 ? -22.249 -13.845 15.927 1.00 35.28 203 LEU A CA 1
ATOM 1632 C C . LEU A 1 203 ? -22.298 -12.479 15.223 1.00 35.28 203 LEU A C 1
ATOM 1634 O O . LEU A 1 203 ? -22.133 -12.372 14.009 1.00 35.28 203 LEU A O 1
ATOM 1638 N N . PHE A 1 204 ? -22.512 -11.411 15.994 1.00 36.75 204 PHE A N 1
ATOM 1639 C CA . PHE A 1 204 ? -22.162 -10.058 15.568 1.00 36.75 204 PHE A CA 1
ATOM 1640 C C . PHE A 1 204 ? -20.655 -9.883 15.769 1.00 36.75 204 PHE A C 1
ATOM 1642 O O . PHE A 1 204 ? -20.186 -9.566 16.856 1.00 36.75 204 PHE A O 1
ATOM 1649 N N . THR A 1 205 ? -19.867 -10.123 14.723 1.00 41.19 205 THR A N 1
ATOM 1650 C CA . THR A 1 205 ? -18.460 -9.702 14.695 1.00 41.19 205 THR A CA 1
ATOM 1651 C C . THR A 1 205 ? -18.420 -8.179 14.606 1.00 41.19 205 THR A C 1
ATOM 1653 O O . THR A 1 205 ? -18.414 -7.607 13.513 1.00 41.19 205 THR A O 1
ATOM 1656 N N . THR A 1 206 ? -18.460 -7.521 15.756 1.00 55.19 206 THR A N 1
ATOM 1657 C CA . THR A 1 206 ? -18.281 -6.081 15.891 1.00 55.19 206 THR A CA 1
ATOM 1658 C C . THR A 1 206 ? -16.825 -5.716 15.586 1.00 55.19 206 THR A C 1
ATOM 1660 O O . THR A 1 206 ? -15.895 -6.480 15.854 1.00 55.19 206 THR A O 1
ATOM 1663 N N . LYS A 1 207 ? -16.611 -4.567 14.943 1.00 77.00 207 LYS A N 1
ATOM 1664 C CA . LYS A 1 207 ? -15.265 -4.065 14.626 1.00 77.00 207 LYS A CA 1
ATOM 1665 C C . LYS A 1 207 ? -14.514 -3.681 15.900 1.00 77.00 207 LYS A C 1
ATOM 1667 O O . LYS A 1 207 ? -15.124 -3.621 16.962 1.00 77.00 207 LYS A O 1
ATOM 1672 N N . LEU A 1 208 ? -13.204 -3.446 15.817 1.00 82.62 208 LEU A N 1
ATOM 1673 C CA . LEU A 1 208 ? -12.311 -3.504 16.984 1.00 82.62 208 LEU A CA 1
ATOM 1674 C C . LEU A 1 208 ? -12.762 -2.650 18.175 1.00 82.62 208 LEU A C 1
ATOM 1676 O O . LEU A 1 208 ? -12.876 -3.186 19.276 1.00 82.62 208 LEU A O 1
ATOM 1680 N N . ASN A 1 209 ? -13.091 -1.371 17.958 1.00 86.00 209 ASN A N 1
ATOM 1681 C CA . ASN A 1 209 ? -13.537 -0.504 19.051 1.00 86.00 209 ASN A CA 1
ATOM 1682 C C . ASN A 1 209 ? -14.873 -0.967 19.650 1.00 86.00 209 ASN A C 1
ATOM 1684 O O . ASN A 1 209 ? -15.045 -1.014 20.861 1.00 86.00 209 ASN A O 1
ATOM 1688 N N . THR A 1 210 ? -15.813 -1.366 18.798 1.00 84.88 210 THR A N 1
ATOM 1689 C CA . THR A 1 210 ? -17.136 -1.845 19.213 1.00 84.88 210 THR A CA 1
ATOM 1690 C C . THR A 1 210 ? -17.061 -3.185 19.939 1.00 84.88 210 THR A C 1
ATOM 1692 O O . THR A 1 210 ? -17.803 -3.412 20.886 1.00 84.88 210 THR A O 1
ATOM 1695 N N . ARG A 1 211 ? -16.161 -4.082 19.522 1.00 86.00 211 ARG A N 1
ATOM 1696 C CA . ARG A 1 211 ? -15.902 -5.340 20.228 1.00 86.00 211 ARG A CA 1
ATOM 1697 C C . ARG A 1 211 ? -15.314 -5.070 21.606 1.00 86.00 211 ARG A C 1
ATOM 1699 O O . ARG A 1 211 ? -15.764 -5.678 22.570 1.00 86.00 211 ARG A O 1
ATOM 1706 N N . ALA A 1 212 ? -14.344 -4.164 21.694 1.00 87.56 212 ALA A N 1
ATOM 1707 C CA . ALA A 1 212 ? -13.749 -3.767 22.963 1.00 87.56 212 ALA A CA 1
ATOM 1708 C C . ALA A 1 212 ? -14.797 -3.169 23.919 1.00 87.56 212 ALA A C 1
ATOM 1710 O O . ALA A 1 212 ? -14.881 -3.599 25.066 1.00 87.56 212 ALA A O 1
ATOM 1711 N N . ALA A 1 213 ? -15.647 -2.268 23.419 1.00 87.75 213 ALA A N 1
ATOM 1712 C CA . ALA A 1 213 ? -16.766 -1.685 24.157 1.00 87.75 213 ALA A CA 1
ATOM 1713 C C . ALA A 1 213 ? -17.786 -2.745 24.625 1.00 87.75 213 ALA A C 1
ATOM 1715 O O . ALA A 1 213 ? -18.112 -2.810 25.804 1.00 87.75 213 ALA A O 1
ATOM 1716 N N . ALA A 1 214 ? -18.217 -3.656 23.745 1.00 87.94 214 ALA A N 1
ATOM 1717 C CA . ALA A 1 214 ? -19.166 -4.714 24.105 1.00 87.94 214 ALA A CA 1
ATOM 1718 C C . ALA A 1 214 ? -18.609 -5.688 25.164 1.00 87.94 214 ALA A C 1
ATOM 1720 O O . ALA A 1 214 ? -19.329 -6.135 26.055 1.00 87.94 214 ALA A O 1
ATOM 1721 N N . LEU A 1 215 ? -17.316 -6.020 25.082 1.00 88.31 215 LEU A N 1
ATOM 1722 C CA . LEU A 1 215 ? -16.631 -6.834 26.090 1.00 88.31 215 LEU A CA 1
ATOM 1723 C C . LEU A 1 215 ? -16.501 -6.101 27.432 1.00 88.31 215 LEU A C 1
ATOM 1725 O O . LEU A 1 215 ? -16.592 -6.728 28.488 1.00 88.31 215 LEU A O 1
ATOM 1729 N N . PHE A 1 216 ? -16.316 -4.783 27.390 1.00 87.81 216 PHE A N 1
ATOM 1730 C CA . PHE A 1 216 ? -16.282 -3.929 28.569 1.00 87.81 216 PHE A CA 1
ATOM 1731 C C . PHE A 1 216 ? -17.659 -3.856 29.256 1.00 87.81 216 PHE A C 1
ATOM 1733 O O . PHE A 1 216 ? -17.755 -4.079 30.462 1.00 87.81 216 PHE A O 1
ATOM 1740 N N . GLU A 1 217 ? -18.733 -3.672 28.486 1.00 87.06 217 GLU A N 1
ATOM 1741 C CA . GLU A 1 217 ? -20.122 -3.639 28.975 1.00 87.06 217 GLU A CA 1
ATOM 1742 C C . GLU A 1 217 ? -20.614 -4.981 29.530 1.00 87.06 217 GLU A C 1
ATOM 1744 O O . GLU A 1 217 ? -21.467 -5.013 30.415 1.00 87.06 217 GLU A O 1
ATOM 1749 N N . ALA A 1 218 ? -20.058 -6.107 29.070 1.00 86.12 218 ALA A N 1
ATOM 1750 C CA . ALA A 1 218 ? -20.408 -7.431 29.587 1.00 86.12 218 ALA A CA 1
ATOM 1751 C C . ALA A 1 218 ? -20.088 -7.607 31.088 1.00 86.12 218 ALA A C 1
ATOM 1753 O O . ALA A 1 218 ? -20.532 -8.582 31.699 1.00 86.12 218 ALA A O 1
ATOM 1754 N N . GLY A 1 219 ? -19.284 -6.716 31.684 1.00 76.50 219 GLY A N 1
ATOM 1755 C CA . GLY A 1 219 ? -19.091 -6.580 33.133 1.00 76.50 219 GLY A CA 1
ATOM 1756 C C . GLY A 1 219 ? -18.297 -7.699 33.817 1.00 76.50 219 GLY A C 1
ATOM 1757 O O . GLY A 1 219 ? -17.822 -7.531 34.940 1.00 76.50 219 GLY A O 1
ATOM 1758 N N . SER A 1 220 ? -18.090 -8.847 33.164 1.00 86.69 220 SER A N 1
ATOM 1759 C CA . SER A 1 220 ? -17.250 -9.914 33.714 1.00 86.69 220 SER A CA 1
ATOM 1760 C C . SER A 1 220 ? -15.773 -9.503 33.710 1.00 86.69 220 SER A C 1
ATOM 1762 O O . SER A 1 220 ? -15.268 -8.954 32.731 1.00 86.69 220 SER A O 1
ATOM 1764 N N . LYS A 1 221 ? -15.035 -9.826 34.783 1.00 85.06 221 LYS A N 1
ATOM 1765 C CA . LYS A 1 221 ? -13.611 -9.458 34.925 1.00 85.06 221 LYS A CA 1
ATOM 1766 C C . LYS A 1 221 ? -12.749 -9.905 33.734 1.00 85.06 221 LYS A C 1
ATOM 1768 O O . LYS A 1 221 ? -11.820 -9.188 33.367 1.00 85.06 221 LYS A O 1
ATOM 1773 N N . ALA A 1 222 ? -13.047 -11.074 33.161 1.00 88.19 222 ALA A N 1
ATOM 1774 C CA . ALA A 1 222 ? -12.344 -11.613 31.999 1.00 88.19 222 ALA A CA 1
ATOM 1775 C C . ALA A 1 222 ? -12.668 -10.824 30.720 1.00 88.19 222 ALA A C 1
ATOM 1777 O O . ALA A 1 222 ? -11.742 -10.383 30.046 1.00 88.19 222 ALA A O 1
ATOM 1778 N N . ALA A 1 223 ? -13.953 -10.573 30.439 1.00 88.31 223 ALA A N 1
ATOM 1779 C CA . ALA A 1 223 ? -14.370 -9.816 29.257 1.00 88.31 223 ALA A CA 1
ATOM 1780 C C . ALA A 1 223 ? -13.853 -8.369 29.293 1.00 88.31 223 ALA A C 1
ATOM 1782 O O . ALA A 1 223 ? -13.264 -7.910 28.322 1.00 88.31 223 ALA A O 1
ATOM 1783 N N . VAL A 1 224 ? -13.954 -7.689 30.441 1.00 88.12 224 VAL A N 1
ATOM 1784 C CA . VAL A 1 224 ? -13.405 -6.334 30.625 1.00 88.12 224 VAL A CA 1
ATOM 1785 C C . VAL A 1 224 ? -11.902 -6.305 30.341 1.00 88.12 224 VAL A C 1
ATOM 1787 O O . VAL A 1 224 ? -11.412 -5.381 29.700 1.00 88.12 224 VAL A O 1
ATOM 1790 N N . SER A 1 225 ? -11.159 -7.321 30.793 1.00 87.88 225 SER A N 1
ATOM 1791 C CA . SER A 1 225 ? -9.720 -7.411 30.523 1.00 87.88 225 SER A CA 1
ATOM 1792 C C . SER A 1 225 ? -9.422 -7.586 29.032 1.00 87.88 225 SER A C 1
ATOM 1794 O O . SER A 1 225 ? -8.555 -6.891 28.517 1.00 87.88 225 SER A O 1
ATOM 1796 N N . GLU A 1 226 ? -10.151 -8.467 28.342 1.00 89.38 226 GLU A N 1
ATOM 1797 C CA . GLU A 1 226 ? -10.001 -8.696 26.897 1.00 89.38 226 GLU A CA 1
ATOM 1798 C C . GLU A 1 226 ? -10.360 -7.441 26.084 1.00 89.38 226 GLU A C 1
ATOM 1800 O O . GLU A 1 226 ? -9.654 -7.074 25.147 1.00 89.38 226 GLU A O 1
ATOM 1805 N N . GLY A 1 227 ? -11.438 -6.743 26.457 1.00 88.75 227 GLY A N 1
ATOM 1806 C CA . GLY A 1 227 ? -11.852 -5.510 25.791 1.00 88.75 227 GLY A CA 1
ATOM 1807 C C . GLY A 1 227 ? -10.798 -4.407 25.903 1.00 88.75 227 GLY A C 1
ATOM 1808 O O . GLY A 1 227 ? -10.450 -3.778 24.904 1.00 88.75 227 GLY A O 1
ATOM 1809 N N . LEU A 1 228 ? -10.234 -4.218 27.099 1.00 87.81 228 LEU A N 1
ATOM 1810 C CA . LEU A 1 228 ? -9.165 -3.244 27.327 1.00 87.81 228 LEU A CA 1
ATOM 1811 C C . LEU A 1 228 ? -7.853 -3.640 26.632 1.00 87.81 228 LEU A C 1
ATOM 1813 O O . LEU A 1 228 ? -7.148 -2.763 26.142 1.00 87.81 228 LEU A O 1
ATOM 1817 N N . GLU A 1 229 ? -7.543 -4.934 26.520 1.00 88.25 229 GLU A N 1
ATOM 1818 C CA . GLU A 1 229 ? -6.393 -5.420 25.746 1.00 88.25 229 GLU A CA 1
ATOM 1819 C C . GLU A 1 229 ? -6.545 -5.089 24.254 1.00 88.25 229 GLU A C 1
ATOM 1821 O O . GLU A 1 229 ? -5.637 -4.519 23.656 1.00 88.25 229 GLU A O 1
ATOM 1826 N N . ILE A 1 230 ? -7.720 -5.329 23.660 1.00 87.38 230 ILE A N 1
ATOM 1827 C CA . ILE A 1 230 ? -8.010 -4.926 22.271 1.00 87.38 230 ILE A CA 1
ATOM 1828 C C . ILE A 1 230 ? -7.851 -3.408 22.097 1.00 87.38 230 ILE A C 1
ATOM 1830 O O . ILE A 1 230 ? -7.275 -2.949 21.106 1.00 87.38 230 ILE A O 1
ATOM 1834 N N . LEU A 1 231 ? -8.354 -2.620 23.052 1.00 86.56 231 LEU A N 1
ATOM 1835 C CA . LEU A 1 231 ? -8.231 -1.165 23.024 1.00 86.56 231 LEU A CA 1
ATOM 1836 C C . LEU A 1 231 ? -6.757 -0.729 23.048 1.00 86.56 231 LEU A C 1
ATOM 1838 O O . LEU A 1 231 ? -6.358 0.100 22.233 1.00 86.56 231 LEU A O 1
ATOM 1842 N N . MET A 1 232 ? -5.946 -1.296 23.942 1.00 85.50 232 MET A N 1
ATOM 1843 C CA . MET A 1 232 ? -4.554 -0.884 24.155 1.00 85.50 232 MET A CA 1
ATOM 1844 C C . MET A 1 232 ? -3.568 -1.429 23.123 1.00 85.50 232 MET A C 1
ATOM 1846 O O . MET A 1 232 ? -2.613 -0.735 22.791 1.00 85.50 232 MET A O 1
ATOM 1850 N N . GLU A 1 233 ? -3.785 -2.636 22.604 1.00 84.88 233 GLU A N 1
ATOM 1851 C CA . GLU A 1 233 ? -2.846 -3.289 21.683 1.00 84.88 233 GLU A CA 1
ATOM 1852 C C . GLU A 1 233 ? -3.180 -3.024 20.210 1.00 84.88 233 GLU A C 1
ATOM 1854 O O . GLU A 1 233 ? -2.310 -3.128 19.346 1.00 84.88 233 GLU A O 1
ATOM 1859 N N . LEU A 1 234 ? -4.432 -2.665 19.893 1.00 83.88 234 LEU A N 1
ATOM 1860 C CA . LEU A 1 234 ? -4.875 -2.487 18.504 1.00 83.88 234 LEU A CA 1
ATOM 1861 C C . LEU A 1 234 ? -5.428 -1.093 18.217 1.00 83.88 234 LEU A C 1
ATOM 1863 O O . LEU A 1 234 ? -5.031 -0.477 17.228 1.00 83.88 234 LEU A O 1
ATOM 1867 N N . VAL A 1 235 ? -6.340 -0.583 19.047 1.00 85.75 235 VAL A N 1
ATOM 1868 C CA . VAL A 1 235 ? -7.021 0.691 18.760 1.00 85.75 235 VAL A CA 1
ATOM 1869 C C . VAL A 1 235 ? -6.104 1.881 19.050 1.00 85.75 235 VAL A C 1
ATOM 1871 O O . VAL A 1 235 ? -5.821 2.652 18.134 1.00 85.75 235 VAL A O 1
ATOM 1874 N N . VAL A 1 236 ? -5.585 2.002 20.278 1.00 84.69 236 VAL A N 1
ATOM 1875 C CA . VAL A 1 236 ? -4.690 3.099 20.691 1.00 84.69 236 VAL A CA 1
ATOM 1876 C C . VAL A 1 236 ? -3.440 3.188 19.810 1.00 84.69 236 VAL A C 1
ATOM 1878 O O . VAL A 1 236 ? -3.168 4.281 19.318 1.00 84.69 236 VAL A O 1
ATOM 1881 N N . PRO A 1 237 ? -2.717 2.092 19.498 1.00 84.38 237 PRO A N 1
ATOM 1882 C CA . PRO A 1 237 ? -1.542 2.160 18.631 1.00 84.38 237 PRO A CA 1
ATOM 1883 C C . PRO A 1 237 ? -1.883 2.559 17.193 1.00 84.38 237 PRO A C 1
ATOM 1885 O O . PRO A 1 237 ? -1.021 3.046 16.465 1.00 84.38 237 PRO A O 1
ATOM 1888 N N . CYS A 1 238 ? -3.139 2.388 16.764 1.00 82.88 238 CYS A N 1
ATOM 1889 C CA . CYS A 1 238 ? -3.565 2.813 15.439 1.00 82.88 238 CYS A CA 1
ATOM 1890 C C . CYS A 1 238 ? -3.864 4.316 15.352 1.00 82.88 238 CYS A C 1
ATOM 1892 O O . CYS A 1 238 ? -3.604 4.926 14.314 1.00 82.88 238 CYS A O 1
ATOM 1894 N N . MET A 1 239 ? -4.387 4.925 16.422 1.00 85.44 239 MET A N 1
ATOM 1895 C CA . MET A 1 239 ? -4.844 6.323 16.430 1.00 85.44 239 MET A CA 1
ATOM 1896 C C . MET A 1 239 ? -3.783 7.335 15.962 1.00 85.44 239 MET A C 1
ATOM 1898 O O . MET A 1 239 ? -4.134 8.182 15.137 1.00 85.44 239 MET A O 1
ATOM 1902 N N . PRO A 1 240 ? -2.492 7.239 16.346 1.00 84.62 240 PRO A N 1
ATOM 1903 C CA . PRO A 1 240 ? -1.450 8.121 15.818 1.00 84.62 240 PRO A CA 1
ATOM 1904 C C . PRO A 1 240 ? -1.343 8.099 14.289 1.00 84.62 240 PRO A C 1
ATOM 1906 O O . PRO A 1 240 ? -1.097 9.131 13.672 1.00 84.62 240 PRO A O 1
ATOM 1909 N N . PHE A 1 241 ? -1.583 6.949 13.648 1.00 80.56 241 PHE A N 1
ATOM 1910 C CA . PHE A 1 241 ? -1.553 6.841 12.187 1.00 80.56 241 PHE A CA 1
ATOM 1911 C C . PHE A 1 241 ? -2.767 7.474 11.509 1.00 80.56 241 PHE A C 1
ATOM 1913 O O . PHE A 1 241 ? -2.704 7.743 10.309 1.00 80.56 241 PHE A O 1
ATOM 1920 N N . LEU A 1 242 ? -3.887 7.635 12.218 1.00 83.06 242 LEU A N 1
ATOM 1921 C CA . LEU A 1 242 ? -5.043 8.391 11.731 1.00 83.06 242 LEU A CA 1
ATOM 1922 C C . LEU A 1 242 ? -4.812 9.888 11.944 1.00 83.06 242 LEU A C 1
ATOM 1924 O O . LEU A 1 242 ? -5.049 10.671 11.039 1.00 83.06 242 LEU A O 1
ATOM 1928 N N . LEU A 1 243 ? -4.260 10.281 13.093 1.00 83.81 243 LEU A N 1
ATOM 1929 C CA . LEU A 1 243 ? -3.949 11.680 13.402 1.00 83.81 243 LEU A CA 1
ATOM 1930 C C . LEU A 1 243 ? -2.841 12.268 12.511 1.00 83.81 243 LEU A C 1
ATOM 1932 O O . LEU A 1 243 ? -2.855 13.461 12.223 1.00 83.81 243 LEU A O 1
ATOM 1936 N N . ALA A 1 244 ? -1.899 11.439 12.052 1.00 80.12 244 ALA A N 1
ATOM 1937 C CA . ALA A 1 244 ? -0.814 11.833 11.150 1.00 80.12 244 ALA A CA 1
ATOM 1938 C C . ALA A 1 244 ? -1.201 11.831 9.651 1.00 80.12 244 ALA A C 1
ATOM 1940 O O . ALA A 1 244 ? -0.315 11.873 8.790 1.00 80.12 244 ALA A O 1
ATOM 1941 N N . SER A 1 245 ? -2.493 11.720 9.316 1.00 71.88 245 SER A N 1
ATOM 1942 C CA . SER A 1 245 ? -2.977 11.853 7.936 1.00 71.88 245 SER A CA 1
ATOM 1943 C C . SER A 1 245 ? -2.722 13.270 7.411 1.00 71.88 245 SER A C 1
ATOM 1945 O O . SER A 1 245 ? -3.037 14.242 8.104 1.00 71.88 245 SER A O 1
ATOM 1947 N N . ASP A 1 246 ? -2.193 13.401 6.193 1.00 67.69 246 ASP A N 1
ATOM 1948 C CA . ASP A 1 246 ? -1.920 14.718 5.614 1.00 67.69 246 ASP A CA 1
ATOM 1949 C C . ASP A 1 246 ? -3.222 15.350 5.099 1.00 67.69 246 ASP A C 1
ATOM 1951 O O . ASP A 1 246 ? -4.046 14.687 4.467 1.00 67.69 246 ASP A O 1
ATOM 1955 N N . ALA A 1 247 ? -3.385 16.661 5.302 1.00 62.44 247 ALA A N 1
ATOM 1956 C CA . ALA A 1 247 ? -4.535 17.419 4.792 1.00 62.44 247 ALA A CA 1
ATOM 1957 C C . ALA A 1 247 ? -4.693 17.314 3.262 1.00 62.44 247 ALA A C 1
ATOM 1959 O O . ALA A 1 247 ? -5.798 17.416 2.733 1.00 62.44 247 ALA A O 1
A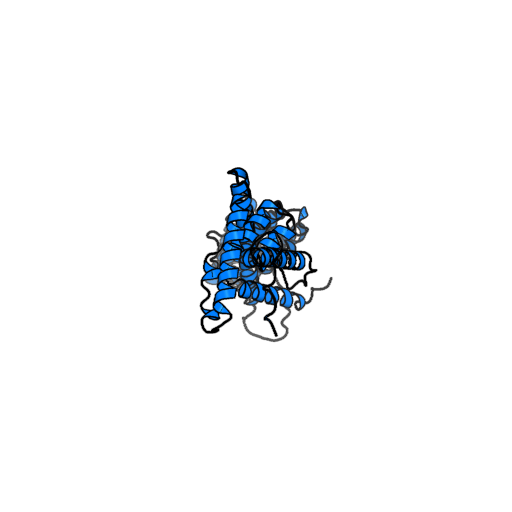TOM 1960 N N . ALA A 1 248 ? -3.581 17.096 2.552 1.00 61.47 248 ALA A N 1
ATOM 1961 C CA . ALA A 1 248 ? -3.540 16.964 1.099 1.00 61.47 248 ALA A CA 1
ATOM 1962 C C . ALA A 1 248 ? -4.205 15.676 0.579 1.00 61.47 248 ALA A C 1
ATOM 1964 O O . ALA A 1 248 ? -4.608 15.636 -0.581 1.00 61.47 248 ALA A O 1
ATOM 1965 N N . ASP A 1 249 ? -4.354 14.654 1.425 1.00 63.91 249 ASP A N 1
ATOM 1966 C CA . ASP A 1 249 ? -4.845 13.335 1.016 1.00 63.91 249 ASP A CA 1
ATOM 1967 C C . ASP A 1 249 ? -6.386 13.260 1.004 1.00 63.91 249 ASP A C 1
ATOM 1969 O O . ASP A 1 249 ? -6.953 12.238 0.624 1.00 63.91 249 ASP A O 1
ATOM 1973 N N . GLY A 1 250 ? -7.086 14.314 1.451 1.00 69.94 250 GLY A N 1
ATOM 1974 C CA . GLY A 1 250 ? -8.554 14.360 1.536 1.00 69.94 250 GLY A CA 1
ATOM 1975 C C . GLY A 1 250 ? -9.167 13.413 2.579 1.00 69.94 250 GLY A C 1
ATOM 1976 O O . GLY A 1 250 ? -10.382 13.400 2.755 1.00 69.94 250 GLY A O 1
ATOM 1977 N N . THR A 1 251 ? -8.351 12.631 3.297 1.00 76.00 251 THR A N 1
ATOM 1978 C CA . THR A 1 251 ? -8.816 11.657 4.300 1.00 76.00 251 THR A CA 1
ATOM 1979 C C . THR A 1 251 ? -8.802 12.187 5.729 1.00 76.00 251 THR A C 1
ATOM 1981 O O . THR A 1 251 ? -9.411 11.564 6.598 1.00 76.00 251 THR A O 1
ATOM 1984 N N . GLN A 1 252 ? -8.142 13.324 5.974 1.00 82.31 252 GLN A N 1
ATOM 1985 C CA . GLN A 1 252 ? -7.873 13.842 7.317 1.00 82.31 252 GLN A CA 1
ATOM 1986 C C . GLN A 1 252 ? -9.140 14.081 8.142 1.00 82.31 252 GLN A C 1
ATOM 1988 O O . GLN A 1 252 ? -9.179 13.728 9.316 1.00 82.31 252 GLN A O 1
ATOM 1993 N N . GLU A 1 253 ? -10.188 14.643 7.540 1.00 84.44 253 GLU A N 1
ATOM 1994 C CA . GLU A 1 253 ? -11.449 14.905 8.240 1.00 84.44 253 GLU A CA 1
ATOM 1995 C C . GLU A 1 253 ? -12.112 13.601 8.709 1.00 84.44 253 GLU A C 1
ATOM 1997 O O . GLU A 1 253 ? -12.492 13.474 9.872 1.00 84.44 253 GLU A O 1
ATOM 2002 N N . ALA A 1 254 ? -12.171 12.592 7.834 1.00 84.00 254 ALA A N 1
ATOM 2003 C CA . ALA A 1 254 ? -12.732 11.284 8.160 1.00 84.00 254 ALA A CA 1
ATOM 2004 C C . ALA A 1 254 ? -11.869 10.505 9.170 1.00 84.00 254 ALA A C 1
ATOM 2006 O O . ALA A 1 254 ? -12.406 9.796 10.023 1.00 84.00 254 ALA A O 1
ATOM 2007 N N . ASP A 1 255 ? -10.540 10.620 9.084 1.00 85.50 255 ASP A N 1
ATOM 2008 C CA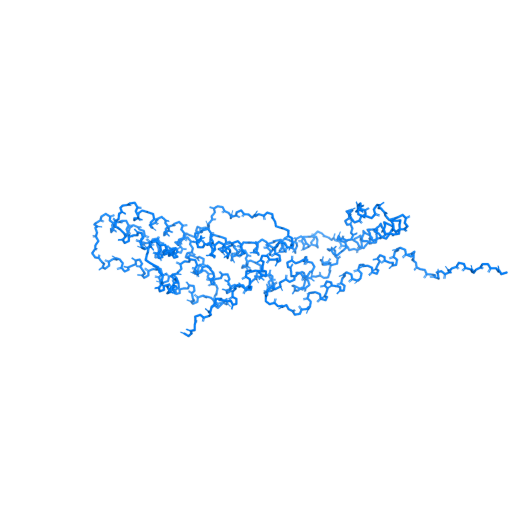 . ASP A 1 255 ? -9.599 10.014 10.033 1.00 85.50 255 ASP A CA 1
ATOM 2009 C C . ASP A 1 255 ? -9.703 10.657 11.424 1.00 85.50 255 ASP A C 1
ATOM 2011 O O . ASP A 1 255 ? -9.742 9.946 12.432 1.00 85.50 255 ASP A O 1
ATOM 2015 N N . LEU A 1 256 ? -9.835 11.984 11.493 1.00 86.94 256 LEU A N 1
ATOM 2016 C CA . LEU A 1 256 ? -10.041 12.706 12.746 1.00 86.94 256 LEU A CA 1
ATOM 2017 C C . LEU A 1 256 ? -11.406 12.378 13.364 1.00 86.94 256 LEU A C 1
ATOM 2019 O O . LEU A 1 256 ? -11.482 12.058 14.549 1.00 86.94 256 LEU A O 1
ATOM 2023 N N . ALA A 1 257 ? -12.475 12.371 12.564 1.00 85.81 257 ALA A N 1
ATOM 2024 C CA . ALA A 1 257 ? -13.811 11.991 13.024 1.00 85.81 257 ALA A CA 1
ATOM 2025 C C . ALA A 1 257 ? -13.846 10.558 13.584 1.00 85.81 257 ALA A C 1
ATOM 2027 O O . ALA A 1 257 ? -14.533 10.284 14.572 1.00 85.81 257 ALA A O 1
ATOM 2028 N N . ALA A 1 258 ? -13.073 9.642 12.994 1.00 85.50 258 ALA A N 1
ATOM 2029 C CA . ALA A 1 258 ? -12.916 8.286 13.502 1.00 85.50 258 ALA A CA 1
ATOM 2030 C C . ALA A 1 258 ? -12.266 8.255 14.889 1.00 85.50 258 ALA A C 1
ATOM 2032 O O . ALA A 1 258 ? -12.765 7.589 15.798 1.00 85.50 258 ALA A O 1
ATOM 2033 N N . VAL A 1 259 ? -11.174 8.999 15.062 1.00 87.31 259 VAL A N 1
ATOM 2034 C CA . VAL A 1 259 ? -10.479 9.126 16.347 1.00 87.31 259 VAL A CA 1
ATOM 2035 C C . VAL A 1 259 ? -11.405 9.706 17.415 1.00 87.31 259 VAL A C 1
ATOM 2037 O O . VAL A 1 259 ? -11.511 9.137 18.500 1.00 87.31 259 VAL A O 1
ATOM 2040 N N . GLU A 1 260 ? -12.142 10.769 17.096 1.00 87.69 260 GLU A N 1
ATOM 2041 C CA . GLU A 1 260 ? -13.091 11.378 18.031 1.00 87.69 260 GLU A CA 1
ATOM 2042 C C . GLU A 1 260 ? -14.266 10.452 18.359 1.00 87.69 260 GLU A C 1
ATOM 2044 O O . GLU A 1 260 ? -14.689 10.377 19.509 1.00 87.69 260 GLU A O 1
ATOM 2049 N N . THR A 1 261 ? -14.750 9.660 17.399 1.00 86.94 261 THR A N 1
ATOM 2050 C CA . THR A 1 261 ? -15.776 8.635 17.662 1.00 86.94 261 THR A CA 1
ATOM 2051 C C . THR A 1 261 ? -15.294 7.616 18.697 1.00 86.94 261 THR A C 1
ATOM 2053 O O . THR A 1 261 ? -16.045 7.247 19.601 1.00 86.94 261 THR A O 1
ATOM 2056 N N . VAL A 1 262 ? -14.034 7.177 18.598 1.00 88.31 262 VAL A N 1
ATOM 2057 C CA . VAL A 1 262 ? -13.421 6.279 19.586 1.00 88.31 262 VAL A CA 1
ATOM 2058 C C . VAL A 1 262 ? -13.307 6.973 20.945 1.00 88.31 262 VAL A C 1
ATOM 2060 O O . VAL A 1 262 ? -13.764 6.415 21.940 1.00 88.31 262 VAL A O 1
ATOM 2063 N N . ARG A 1 263 ? -12.752 8.191 21.002 1.00 89.56 263 ARG A N 1
ATOM 2064 C CA . ARG A 1 263 ? -12.597 8.946 22.259 1.00 89.56 263 ARG A CA 1
ATOM 2065 C C . ARG A 1 263 ? -13.935 9.158 22.963 1.00 89.56 263 ARG A C 1
ATOM 2067 O O . ARG A 1 263 ? -14.071 8.798 24.128 1.00 89.56 263 ARG A O 1
ATOM 2074 N N . ASN A 1 264 ? -14.937 9.646 22.235 1.00 87.94 264 ASN A N 1
ATOM 2075 C CA . ASN A 1 264 ? -16.275 9.908 22.761 1.00 87.94 264 ASN A CA 1
ATOM 2076 C C . ASN A 1 264 ? -16.950 8.636 23.288 1.00 87.94 264 ASN A C 1
ATOM 2078 O O . ASN A 1 264 ? -17.571 8.673 24.347 1.00 87.94 264 ASN A O 1
ATOM 2082 N N . CYS A 1 265 ? -16.791 7.504 22.591 1.00 89.12 265 CYS A N 1
ATOM 2083 C CA . CYS A 1 265 ? -17.316 6.214 23.039 1.00 89.12 265 CYS A CA 1
ATOM 2084 C C . CYS A 1 265 ? -16.796 5.851 24.437 1.00 89.12 265 CYS A C 1
ATOM 2086 O O . CYS A 1 265 ? -17.596 5.577 25.327 1.00 89.12 265 CYS A O 1
ATOM 2088 N N . TRP A 1 266 ? -15.482 5.919 24.663 1.00 89.56 266 TRP A N 1
ATOM 2089 C CA . TRP A 1 266 ? -14.894 5.540 25.952 1.00 89.56 266 TRP A CA 1
ATOM 2090 C C . TRP A 1 266 ? -15.078 6.591 27.045 1.00 89.56 266 TRP A C 1
ATOM 2092 O O . TRP A 1 266 ? -15.260 6.230 28.206 1.00 89.56 266 TRP A O 1
ATOM 2102 N N . CYS A 1 267 ? -15.089 7.879 26.693 1.00 89.44 267 CYS A N 1
ATOM 2103 C CA . CYS A 1 267 ? -15.414 8.946 27.637 1.00 89.44 267 CYS A CA 1
ATOM 2104 C C . CYS A 1 267 ? -16.855 8.841 28.154 1.00 89.44 267 CYS A C 1
ATOM 2106 O O . CYS A 1 267 ? -17.084 9.139 29.321 1.00 89.44 267 CYS A O 1
ATOM 2108 N N . SER A 1 268 ? -17.802 8.365 27.336 1.00 89.38 268 SER A N 1
ATOM 2109 C CA . SER A 1 268 ? -19.212 8.245 27.740 1.00 89.38 268 SER A CA 1
ATOM 2110 C C . SER A 1 268 ? -19.456 7.281 28.908 1.00 89.38 268 SER A C 1
ATOM 2112 O O . SER A 1 268 ? -20.462 7.410 29.600 1.00 89.38 268 SER A O 1
ATOM 2114 N N . TYR A 1 269 ? -18.540 6.339 29.169 1.00 88.38 269 TYR A N 1
ATOM 2115 C CA . TYR A 1 269 ? -18.638 5.439 30.322 1.00 88.38 269 TYR A CA 1
ATOM 2116 C C . TYR A 1 269 ? -18.340 6.137 31.656 1.00 88.38 269 TYR A C 1
ATOM 2118 O O . TYR A 1 269 ? -18.751 5.629 32.694 1.00 88.38 269 TYR A O 1
ATOM 2126 N N . LEU A 1 270 ? -17.675 7.301 31.657 1.00 87.25 270 LEU A N 1
ATOM 2127 C CA . LEU A 1 270 ? -17.438 8.072 32.887 1.00 87.25 270 LEU A CA 1
ATOM 2128 C C . LEU A 1 270 ? -18.732 8.626 33.500 1.00 87.25 270 LEU A C 1
ATOM 2130 O O . LEU A 1 270 ? -18.776 8.865 34.704 1.00 87.25 270 LEU A O 1
ATOM 2134 N N . ASP A 1 271 ? -19.766 8.811 32.680 1.00 86.12 271 ASP A N 1
ATOM 2135 C CA . ASP A 1 271 ? -21.071 9.324 33.102 1.00 86.12 271 ASP A CA 1
ATOM 2136 C C . ASP A 1 271 ? -22.053 8.200 33.494 1.00 86.12 271 ASP A C 1
ATOM 2138 O O . ASP A 1 271 ? -23.201 8.472 33.850 1.00 86.12 271 ASP A O 1
ATOM 2142 N N . GLN A 1 272 ? -21.635 6.931 33.412 1.00 85.94 272 GLN A N 1
ATOM 2143 C CA . GLN A 1 272 ? -22.473 5.764 33.703 1.00 85.94 272 GLN A CA 1
ATOM 2144 C C . GLN A 1 272 ? -22.200 5.206 35.106 1.00 85.94 272 GLN A C 1
ATOM 2146 O O . GLN A 1 272 ? -21.093 5.304 35.633 1.00 85.94 272 GLN A O 1
ATOM 2151 N N . GLU A 1 273 ? -23.209 4.580 35.718 1.00 82.81 273 GLU A N 1
ATOM 2152 C CA . GLU A 1 273 ? -23.012 3.837 36.966 1.00 82.81 273 GLU A CA 1
ATOM 2153 C C . GLU A 1 273 ? -22.228 2.548 36.690 1.00 82.81 273 GLU A C 1
ATOM 2155 O O . GLU A 1 273 ? -22.635 1.711 35.883 1.00 82.81 273 GLU A O 1
ATOM 2160 N N . MET A 1 274 ? -21.089 2.390 37.367 1.00 84.88 274 MET A N 1
ATOM 2161 C CA . MET A 1 274 ? -20.157 1.287 37.152 1.00 84.88 274 MET A CA 1
ATOM 2162 C C . MET A 1 274 ? -19.609 0.752 38.472 1.00 84.88 274 MET A C 1
ATOM 2164 O O . MET A 1 274 ? -19.427 1.495 39.436 1.00 84.88 274 MET A O 1
ATOM 2168 N N . GLU A 1 275 ? -19.255 -0.531 38.488 1.00 86.56 275 GLU A N 1
ATOM 2169 C CA . GLU A 1 275 ? -18.538 -1.127 39.614 1.00 86.56 275 GLU A CA 1
ATOM 2170 C C . GLU A 1 275 ? -17.155 -0.461 39.798 1.00 86.56 275 GLU A C 1
ATOM 2172 O O . GLU A 1 275 ? -16.401 -0.352 38.819 1.00 86.56 275 GLU A O 1
ATOM 2177 N N . PRO A 1 276 ? -16.756 -0.085 41.033 1.00 88.00 276 PRO A N 1
ATOM 2178 C CA . PRO A 1 276 ? -15.480 0.582 41.312 1.00 88.00 276 PRO A CA 1
ATOM 2179 C C . PRO A 1 276 ? -14.236 -0.054 40.657 1.00 88.00 276 PRO A C 1
ATOM 2181 O O . PRO A 1 276 ? -13.463 0.680 40.042 1.00 88.00 276 PRO A O 1
ATOM 2184 N N . PRO A 1 277 ? -14.031 -1.392 40.677 1.00 87.00 277 PRO A N 1
ATOM 2185 C CA . PRO A 1 277 ? -12.849 -1.997 40.053 1.00 87.00 277 PRO A CA 1
ATOM 2186 C C . PRO A 1 277 ? -12.829 -1.905 38.517 1.00 87.00 277 PRO A C 1
ATOM 2188 O O . PRO A 1 277 ? -11.770 -2.065 37.910 1.00 87.00 277 PRO A O 1
ATOM 2191 N N . ILE A 1 278 ? -13.978 -1.704 37.864 1.00 85.25 278 ILE A N 1
ATOM 2192 C CA . ILE A 1 278 ? -14.056 -1.502 36.409 1.00 85.25 278 ILE A CA 1
ATOM 2193 C C . ILE A 1 278 ? -13.750 -0.036 36.081 1.00 85.25 278 ILE A C 1
ATOM 2195 O O . ILE A 1 278 ? -12.978 0.234 35.160 1.00 85.25 278 ILE A O 1
ATOM 2199 N N . LEU A 1 279 ? -14.288 0.896 36.875 1.00 87.88 279 LEU A N 1
ATOM 2200 C CA . LEU A 1 279 ? -14.023 2.329 36.743 1.00 87.88 279 LEU A CA 1
ATOM 2201 C C . LEU A 1 279 ? -12.539 2.669 36.964 1.00 87.88 279 LEU A C 1
ATOM 2203 O O . LEU A 1 279 ? -11.966 3.454 36.208 1.00 87.88 279 LEU A O 1
ATOM 2207 N N . GLU A 1 280 ? -11.886 2.043 37.947 1.00 88.94 280 GLU A N 1
ATOM 2208 C CA . GLU A 1 280 ? -10.440 2.197 38.172 1.00 88.94 280 GLU A CA 1
ATOM 2209 C C . GLU A 1 280 ? -9.632 1.809 36.9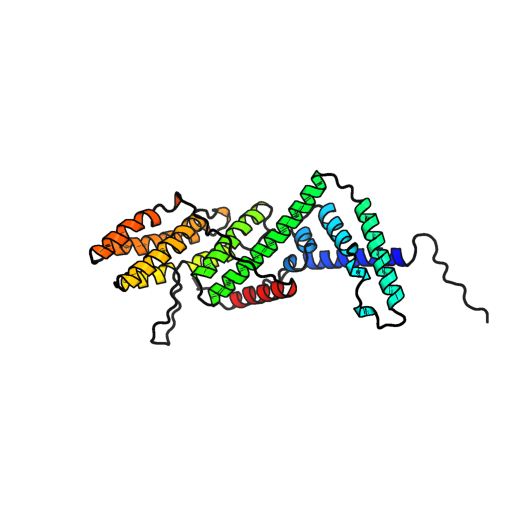27 1.00 88.94 280 GLU A C 1
ATOM 2211 O O . GLU A 1 280 ? -8.772 2.566 36.482 1.00 88.94 280 GLU A O 1
ATOM 2216 N N . LYS A 1 281 ? -9.961 0.677 36.292 1.00 86.75 281 LYS A N 1
ATOM 2217 C CA . LYS A 1 281 ? -9.302 0.268 35.045 1.00 86.75 281 LYS A CA 1
ATOM 2218 C C . LYS A 1 281 ? -9.560 1.259 33.917 1.00 86.75 281 LYS A C 1
ATOM 2220 O O . LYS A 1 281 ? -8.630 1.644 33.220 1.00 86.75 281 LYS A O 1
ATOM 2225 N N . LEU A 1 282 ? -10.807 1.689 33.725 1.00 87.50 282 LEU A N 1
ATOM 2226 C CA . LEU A 1 282 ? -11.140 2.664 32.685 1.00 87.50 282 LEU A CA 1
ATOM 2227 C C . LEU A 1 282 ? -10.333 3.957 32.851 1.00 87.50 282 LEU A C 1
ATOM 2229 O O . LEU A 1 282 ? -9.727 4.432 31.893 1.00 87.50 282 LEU A O 1
ATOM 2233 N N . THR A 1 283 ? -10.289 4.497 34.069 1.00 88.44 283 THR A N 1
ATOM 2234 C CA . THR A 1 283 ? -9.568 5.741 34.377 1.00 88.44 283 THR A CA 1
ATOM 2235 C C . THR A 1 283 ? -8.045 5.593 34.267 1.00 88.44 283 THR A C 1
ATOM 2237 O O . THR A 1 283 ? -7.377 6.567 33.929 1.00 88.44 283 THR A O 1
ATOM 2240 N N . GLU A 1 284 ? -7.490 4.388 34.443 1.00 89.00 284 GLU A N 1
ATOM 2241 C CA . GLU A 1 284 ? -6.079 4.081 34.158 1.00 89.00 284 GLU A CA 1
ATOM 2242 C C . GLU A 1 284 ? -5.746 4.172 32.654 1.00 89.00 284 GLU A C 1
ATOM 2244 O O . GLU A 1 284 ? -4.680 4.663 32.269 1.00 89.00 284 GLU A O 1
ATOM 2249 N N . PHE A 1 285 ? -6.645 3.698 31.785 1.00 85.06 285 PHE A N 1
ATOM 2250 C CA . PHE A 1 285 ? -6.391 3.608 30.342 1.00 85.06 285 PHE A CA 1
ATOM 2251 C C . PHE A 1 285 ? -6.810 4.851 29.555 1.00 85.06 285 PHE A C 1
ATOM 2253 O O . PHE A 1 285 ? -6.206 5.151 28.522 1.00 85.06 285 PHE A O 1
ATOM 2260 N N . LEU A 1 286 ? -7.807 5.595 30.031 1.00 88.81 286 LEU A N 1
ATOM 2261 C CA . LEU A 1 286 ? -8.363 6.742 29.315 1.00 88.81 286 LEU A CA 1
ATOM 2262 C C . LEU A 1 286 ? -7.324 7.829 28.968 1.00 88.81 286 LEU A C 1
ATOM 2264 O O . LEU A 1 286 ? -7.349 8.304 27.832 1.00 88.81 286 LEU A O 1
ATOM 2268 N N . PRO A 1 287 ? -6.353 8.186 29.838 1.00 89.25 287 PRO A N 1
ATOM 2269 C CA . PRO A 1 287 ? -5.305 9.139 29.475 1.00 89.25 287 PRO A CA 1
ATOM 2270 C C . PRO A 1 287 ? -4.494 8.706 28.247 1.00 89.25 287 PRO A C 1
ATOM 2272 O O . PRO A 1 287 ? -4.181 9.543 27.409 1.00 89.25 287 PRO A O 1
ATOM 2275 N N . LYS A 1 288 ? -4.215 7.403 28.086 1.00 85.94 288 LYS A N 1
ATOM 2276 C CA . LYS A 1 288 ? -3.470 6.862 26.931 1.00 85.94 288 LYS A CA 1
ATOM 2277 C C . LYS A 1 288 ? -4.279 6.929 25.633 1.00 85.94 288 LYS A C 1
ATOM 2279 O O . LYS A 1 288 ? -3.708 7.081 24.558 1.00 85.94 288 LYS A O 1
ATOM 2284 N N . LEU A 1 289 ? -5.604 6.813 25.732 1.00 85.12 289 LEU A N 1
ATOM 2285 C CA . LEU A 1 289 ? -6.527 6.966 24.605 1.00 85.12 289 LEU A CA 1
ATOM 2286 C C . LEU A 1 289 ? -6.638 8.432 24.157 1.00 85.12 289 LEU A C 1
ATOM 2288 O O . LEU A 1 289 ? -6.706 8.729 22.962 1.00 85.12 289 LEU A O 1
ATOM 2292 N N . LEU A 1 290 ? -6.678 9.354 25.120 1.00 87.06 290 LEU A N 1
ATOM 2293 C CA . LEU A 1 290 ? -6.816 10.785 24.859 1.00 87.06 290 LEU A CA 1
ATOM 2294 C C .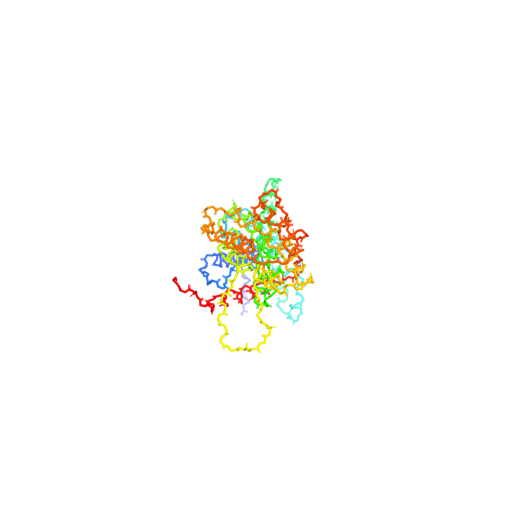 LEU A 1 290 ? -5.495 11.403 24.388 1.00 87.06 290 LEU A C 1
ATOM 2296 O O . LEU A 1 290 ? -5.499 12.136 23.400 1.00 87.06 290 LEU A O 1
ATOM 2300 N N . ASP A 1 291 ? -4.372 11.047 25.012 1.00 83.62 291 ASP A N 1
ATOM 2301 C CA . ASP A 1 291 ? -3.030 11.546 24.691 1.00 83.62 291 ASP A CA 1
ATOM 2302 C C . ASP A 1 291 ? -2.172 10.495 23.962 1.00 83.62 291 ASP A C 1
ATOM 2304 O O . ASP A 1 291 ? -1.043 10.175 24.331 1.00 83.62 291 ASP A O 1
ATOM 2308 N N . CYS A 1 292 ? -2.718 9.920 22.889 1.00 71.12 292 CYS A N 1
ATOM 2309 C CA . CYS A 1 292 ? -2.012 8.923 22.081 1.00 71.12 292 CYS A CA 1
ATOM 2310 C C . CYS A 1 292 ? -0.858 9.512 21.236 1.00 71.12 292 CYS A C 1
ATOM 2312 O O . CYS A 1 292 ? -0.136 8.770 20.576 1.00 71.12 292 CYS A O 1
ATOM 2314 N N . CYS A 1 293 ? -0.663 10.836 21.233 1.00 59.00 293 CYS A N 1
ATOM 2315 C CA . CYS A 1 293 ? 0.279 11.537 20.352 1.00 59.00 293 CYS A CA 1
ATOM 2316 C C . CYS A 1 293 ? 1.762 11.353 20.729 1.00 59.00 293 CYS A C 1
ATOM 2318 O O . CYS A 1 293 ? 2.628 11.564 19.880 1.00 59.00 293 CYS A O 1
ATOM 2320 N N . GLY A 1 294 ? 2.070 10.979 21.976 1.00 54.03 294 GLY A N 1
ATOM 2321 C CA . GLY A 1 294 ? 3.449 10.897 22.477 1.00 54.03 294 GLY A CA 1
ATOM 2322 C C . GLY A 1 294 ? 4.205 9.609 22.129 1.00 54.03 294 GLY A C 1
ATOM 2323 O O . GLY A 1 294 ? 5.434 9.607 22.106 1.00 54.03 294 GLY A O 1
ATOM 2324 N N . GLU A 1 295 ? 3.500 8.516 21.824 1.00 51.75 295 GLU A N 1
ATOM 2325 C CA . GLU A 1 295 ? 4.101 7.195 21.608 1.00 51.75 295 GLU A CA 1
ATOM 2326 C C . GLU A 1 295 ? 3.571 6.555 20.321 1.00 51.75 295 GLU A C 1
ATOM 2328 O O . GLU A 1 295 ? 2.672 5.716 20.342 1.00 51.75 295 GLU A O 1
ATOM 2333 N N . THR A 1 296 ? 4.151 6.908 19.171 1.00 53.28 296 THR A N 1
ATOM 2334 C CA . THR A 1 296 ? 3.928 6.165 17.918 1.00 53.28 296 THR A CA 1
ATOM 2335 C C . THR A 1 296 ? 4.537 4.762 18.046 1.00 53.28 296 THR A C 1
ATOM 2337 O O . THR A 1 296 ? 5.644 4.499 17.575 1.00 53.28 296 THR A O 1
ATOM 2340 N N . ARG A 1 297 ? 3.853 3.836 18.723 1.00 55.12 297 ARG A N 1
ATOM 2341 C CA . ARG A 1 297 ? 4.235 2.422 18.721 1.00 55.12 297 ARG A CA 1
ATOM 2342 C C . ARG A 1 297 ? 3.804 1.842 17.380 1.00 55.12 297 ARG A C 1
ATOM 2344 O O . ARG A 1 297 ? 2.622 1.627 17.134 1.00 55.12 297 ARG A O 1
ATOM 2351 N N . SER A 1 298 ? 4.756 1.631 16.474 1.00 56.78 298 SER A N 1
ATOM 2352 C CA . SER A 1 298 ? 4.494 0.839 15.272 1.00 56.78 298 SER A CA 1
ATOM 2353 C C . SER A 1 298 ? 4.077 -0.575 15.670 1.00 56.78 298 SER A C 1
ATOM 2355 O O . SER A 1 298 ? 4.582 -1.098 16.664 1.00 56.78 298 SER A O 1
ATOM 2357 N N . PHE A 1 299 ? 3.204 -1.204 14.878 1.00 62.69 299 PHE A N 1
ATOM 2358 C CA . PHE A 1 299 ? 2.832 -2.617 15.009 1.00 62.69 299 PHE A CA 1
ATOM 2359 C C . PHE A 1 299 ? 4.043 -3.536 14.736 1.00 62.69 299 PHE A C 1
ATOM 2361 O O . PHE A 1 299 ? 4.081 -4.245 13.747 1.00 62.69 299 PHE A O 1
ATOM 2368 N N . CYS A 1 300 ? 5.089 -3.495 15.558 1.00 60.41 300 CYS A N 1
ATOM 2369 C CA . CYS A 1 300 ? 6.301 -4.280 15.349 1.00 60.41 300 CYS A CA 1
ATOM 2370 C C . CYS A 1 300 ? 6.121 -5.718 15.849 1.00 60.41 300 CYS A C 1
ATOM 2372 O O . CYS A 1 300 ? 5.612 -5.907 16.954 1.00 60.41 300 CYS A O 1
ATOM 2374 N N . PRO A 1 301 ? 6.635 -6.730 15.124 1.00 71.44 301 PRO A N 1
ATOM 2375 C CA . PRO A 1 301 ? 7.351 -6.677 13.837 1.00 71.44 301 PRO A CA 1
ATOM 2376 C C . PRO A 1 301 ? 6.420 -6.603 12.603 1.00 71.44 301 PRO A C 1
ATOM 2378 O O . PRO A 1 301 ? 5.241 -6.938 12.718 1.00 71.44 301 PRO A O 1
ATOM 2381 N N . PRO A 1 302 ? 6.942 -6.245 11.404 1.00 76.88 302 PRO A N 1
ATOM 2382 C CA . PRO A 1 302 ? 6.153 -6.242 10.172 1.00 76.88 302 PRO A CA 1
ATOM 2383 C C . PRO A 1 302 ? 5.494 -7.603 9.905 1.00 76.88 302 PRO A C 1
ATOM 2385 O O . PRO A 1 302 ? 6.122 -8.646 10.132 1.00 76.88 302 PRO A O 1
ATOM 2388 N N . PRO A 1 303 ? 4.240 -7.620 9.414 1.00 84.62 303 PRO A N 1
ATOM 2389 C CA . PRO A 1 303 ? 3.529 -8.859 9.161 1.00 84.62 303 PRO A CA 1
ATOM 2390 C C . PRO A 1 303 ? 4.209 -9.655 8.044 1.00 84.62 303 PRO A C 1
ATOM 2392 O O . PRO A 1 303 ? 4.819 -9.105 7.126 1.00 84.62 303 PRO A O 1
ATOM 2395 N N . ARG A 1 304 ? 4.117 -10.984 8.127 1.00 84.69 304 ARG A N 1
ATOM 2396 C CA . ARG A 1 304 ? 4.797 -11.882 7.188 1.00 84.69 304 ARG A CA 1
ATOM 2397 C C . ARG A 1 304 ? 4.145 -11.817 5.808 1.00 84.69 304 ARG A C 1
ATOM 2399 O O . ARG A 1 304 ? 2.928 -11.919 5.690 1.00 84.69 304 ARG A O 1
ATOM 2406 N N . LEU A 1 305 ? 4.968 -11.733 4.766 1.00 86.00 305 LEU A N 1
ATOM 2407 C CA . LEU A 1 305 ? 4.516 -11.788 3.380 1.00 86.00 305 LEU A CA 1
ATOM 2408 C C . LEU A 1 305 ? 4.675 -13.209 2.815 1.00 86.00 305 LEU A C 1
ATOM 2410 O O . LEU A 1 305 ? 5.774 -13.764 2.883 1.00 86.00 305 LEU A O 1
ATOM 2414 N N . PRO A 1 306 ? 3.613 -13.818 2.258 1.00 86.38 306 PRO A N 1
ATOM 2415 C CA . PRO A 1 306 ? 3.743 -15.063 1.514 1.00 86.38 306 PRO A CA 1
ATOM 2416 C C . PRO A 1 306 ? 4.464 -14.812 0.184 1.00 86.38 306 PRO A C 1
ATOM 2418 O O . PRO A 1 306 ? 4.349 -13.733 -0.404 1.00 86.38 306 PRO A O 1
ATOM 2421 N N . SER A 1 307 ? 5.162 -15.826 -0.331 1.00 83.94 307 SER A N 1
ATOM 2422 C CA . SER A 1 307 ? 5.615 -15.801 -1.720 1.00 83.94 307 SER A CA 1
ATOM 2423 C C . SER A 1 307 ? 4.396 -15.802 -2.643 1.00 83.94 307 SER A C 1
ATOM 2425 O O . SER A 1 307 ? 3.477 -16.599 -2.474 1.00 83.94 307 SER A O 1
ATOM 2427 N N . CYS A 1 308 ? 4.374 -14.885 -3.607 1.00 83.62 308 CYS A N 1
ATOM 2428 C CA . CYS A 1 308 ? 3.253 -14.708 -4.523 1.00 83.62 308 CYS A CA 1
ATOM 2429 C C . CYS A 1 308 ? 3.791 -14.605 -5.948 1.00 83.62 308 CYS A C 1
ATOM 2431 O O . CYS A 1 308 ? 4.693 -13.811 -6.223 1.00 83.62 308 CYS A O 1
ATOM 2433 N N . SER A 1 309 ? 3.248 -15.411 -6.860 1.00 89.81 309 SER A N 1
ATOM 2434 C CA . SER A 1 309 ? 3.579 -15.269 -8.280 1.00 89.81 309 SER A CA 1
ATOM 2435 C C . SER A 1 309 ? 2.922 -14.013 -8.861 1.00 89.81 309 SER A C 1
ATOM 2437 O O . SER A 1 309 ? 1.865 -13.580 -8.403 1.00 89.81 309 SER A O 1
ATOM 2439 N N . THR A 1 310 ? 3.485 -13.453 -9.933 1.00 89.31 310 THR A N 1
ATOM 2440 C CA . THR A 1 310 ? 2.881 -12.311 -10.640 1.00 89.31 310 THR A CA 1
ATOM 2441 C C . THR A 1 310 ? 1.434 -12.581 -11.069 1.00 89.31 310 THR A C 1
ATOM 2443 O O . THR A 1 310 ? 0.581 -11.696 -10.976 1.00 89.31 310 THR A O 1
ATOM 2446 N N . GLN A 1 311 ? 1.138 -13.805 -11.522 1.00 90.56 311 GLN A N 1
ATOM 2447 C CA . GLN A 1 311 ? -0.210 -14.200 -11.936 1.00 90.56 311 GLN A CA 1
ATOM 2448 C C . GLN A 1 311 ? -1.181 -14.207 -10.752 1.00 90.56 311 GLN A C 1
ATOM 2450 O O . GLN A 1 311 ? -2.267 -13.633 -10.851 1.00 90.56 311 GLN A O 1
ATOM 2455 N N . GLU A 1 312 ? -0.777 -14.817 -9.639 1.00 92.81 312 GLU A N 1
ATOM 2456 C CA . GLU A 1 312 ? -1.574 -14.863 -8.414 1.00 92.81 312 GLU A CA 1
ATOM 2457 C C . GLU A 1 312 ? -1.839 -13.454 -7.873 1.00 92.81 312 GLU A C 1
ATOM 2459 O O . GLU A 1 312 ? -2.980 -13.128 -7.542 1.00 92.81 312 GLU A O 1
ATOM 2464 N N . LEU A 1 313 ? -0.819 -12.590 -7.864 1.00 93.25 313 LEU A N 1
ATOM 2465 C CA . LEU A 1 313 ? -0.942 -11.206 -7.412 1.00 93.25 313 LEU A CA 1
ATOM 2466 C C . LEU A 1 313 ? -1.982 -10.438 -8.234 1.00 93.25 313 LEU A C 1
ATOM 2468 O O . LEU A 1 313 ? -2.878 -9.804 -7.676 1.00 93.25 313 LEU A O 1
ATOM 2472 N N . CYS A 1 314 ? -1.904 -10.540 -9.564 1.00 93.44 314 CYS A N 1
ATOM 2473 C CA . CYS A 1 314 ? -2.856 -9.894 -10.468 1.00 93.44 314 CYS A CA 1
ATOM 2474 C C . CYS A 1 314 ? -4.285 -10.420 -10.277 1.00 93.44 314 CYS A C 1
ATOM 2476 O O . CYS A 1 314 ? -5.250 -9.659 -10.360 1.00 93.44 314 CYS A O 1
ATOM 2478 N N . GLU A 1 315 ? -4.446 -11.723 -10.048 1.00 93.12 315 GLU A N 1
ATOM 2479 C CA . GLU A 1 315 ? -5.760 -12.327 -9.852 1.00 93.12 315 GLU A CA 1
ATOM 2480 C C . GLU A 1 315 ? -6.386 -11.933 -8.511 1.00 93.12 315 GLU A C 1
ATOM 2482 O O . GLU A 1 315 ? -7.557 -11.545 -8.475 1.00 93.12 315 GLU A O 1
ATOM 2487 N N . ARG A 1 316 ? -5.606 -11.959 -7.426 1.00 94.19 316 ARG A N 1
ATOM 2488 C CA . ARG A 1 316 ? -6.045 -11.485 -6.107 1.00 94.19 316 ARG A CA 1
ATOM 2489 C C . ARG A 1 316 ? -6.423 -10.009 -6.151 1.00 94.19 316 ARG A C 1
ATOM 2491 O O . ARG A 1 316 ? -7.497 -9.655 -5.667 1.00 94.19 316 ARG A O 1
ATOM 2498 N N . PHE A 1 317 ? -5.626 -9.175 -6.823 1.00 92.94 317 PHE A N 1
ATOM 2499 C CA . PHE A 1 317 ? -5.951 -7.763 -7.035 1.00 92.94 317 PHE A CA 1
ATOM 2500 C C . PHE A 1 317 ? -7.294 -7.574 -7.739 1.00 92.94 317 PHE A C 1
ATOM 2502 O O . PHE A 1 317 ? -8.176 -6.885 -7.221 1.00 92.94 317 PHE A O 1
ATOM 2509 N N . ARG A 1 318 ? -7.510 -8.274 -8.858 1.00 91.69 318 ARG A N 1
ATOM 2510 C CA . ARG A 1 318 ? -8.781 -8.225 -9.589 1.00 91.69 318 ARG A CA 1
ATOM 2511 C C . ARG A 1 318 ? -9.967 -8.613 -8.705 1.00 91.69 318 ARG A C 1
ATOM 2513 O O . ARG A 1 318 ? -10.988 -7.927 -8.714 1.00 91.69 318 ARG A O 1
ATOM 2520 N N . ARG A 1 319 ? -9.849 -9.693 -7.924 1.00 90.06 319 ARG A N 1
ATOM 2521 C CA . ARG A 1 319 ? -10.904 -10.152 -6.997 1.00 90.06 319 ARG A CA 1
ATOM 2522 C C . ARG A 1 319 ? -11.191 -9.123 -5.903 1.00 90.06 319 ARG A C 1
ATOM 2524 O O . ARG A 1 319 ? -12.349 -8.914 -5.537 1.00 90.06 319 ARG A O 1
ATOM 2531 N N . VAL A 1 320 ? -10.158 -8.470 -5.374 1.00 87.69 320 VAL A N 1
ATOM 2532 C CA . VAL A 1 320 ? -10.321 -7.431 -4.354 1.00 87.69 320 VAL A CA 1
ATOM 2533 C C . VAL A 1 320 ? -11.065 -6.223 -4.916 1.00 87.69 320 VAL A C 1
ATOM 2535 O O . VAL A 1 320 ? -12.081 -5.843 -4.333 1.00 87.69 320 VAL A O 1
ATOM 2538 N N . VAL A 1 321 ? -10.648 -5.689 -6.063 1.00 85.75 321 VAL A N 1
ATOM 2539 C CA . VAL A 1 321 ? -11.263 -4.485 -6.643 1.00 85.75 321 VAL A CA 1
ATOM 2540 C C . VAL A 1 321 ? -12.680 -4.742 -7.169 1.00 85.75 321 VAL A C 1
ATOM 2542 O O . VAL A 1 321 ? -13.583 -3.946 -6.929 1.00 85.75 321 VAL A O 1
ATOM 2545 N N . THR A 1 322 ? -12.928 -5.870 -7.840 1.00 83.19 322 THR A N 1
ATOM 2546 C CA . THR A 1 322 ? -14.279 -6.196 -8.351 1.00 83.19 322 THR A CA 1
ATOM 2547 C C . THR A 1 322 ? -15.311 -6.325 -7.237 1.00 83.19 322 THR A C 1
ATOM 2549 O O . THR A 1 322 ? -16.430 -5.841 -7.372 1.00 83.19 322 THR A O 1
ATOM 2552 N N . SER A 1 323 ? -14.926 -6.903 -6.101 1.00 70.31 323 SER A N 1
ATOM 2553 C CA . SER A 1 323 ? -15.835 -7.065 -4.963 1.00 70.31 323 SER A CA 1
ATOM 2554 C C . SER A 1 323 ? -16.168 -5.737 -4.263 1.00 70.31 323 SER A C 1
ATOM 2556 O O . SER A 1 323 ? -17.191 -5.655 -3.596 1.00 70.31 323 SER A O 1
ATOM 2558 N N . GLN A 1 324 ? -15.349 -4.687 -4.422 1.00 63.84 324 GLN A N 1
ATOM 2559 C CA . GLN A 1 324 ? -15.650 -3.345 -3.894 1.00 63.84 324 GLN A CA 1
ATOM 2560 C C . GLN A 1 324 ? -16.766 -2.640 -4.667 1.00 63.84 324 GLN A C 1
ATOM 2562 O O . GLN A 1 324 ? -17.496 -1.839 -4.097 1.00 63.84 324 GLN A O 1
ATOM 2567 N N . LYS A 1 325 ? -16.957 -2.965 -5.952 1.00 56.09 325 LYS A N 1
ATOM 2568 C CA . LYS A 1 325 ? -18.067 -2.414 -6.747 1.00 56.09 325 LYS A CA 1
ATOM 2569 C C . LYS A 1 325 ? -19.440 -2.925 -6.276 1.00 56.09 325 LYS A C 1
ATOM 2571 O O . LYS A 1 325 ? -20.456 -2.357 -6.657 1.00 56.09 325 LYS A O 1
ATOM 2576 N N . HIS A 1 326 ? -19.472 -3.990 -5.468 1.00 39.56 326 HIS A N 1
ATOM 2577 C CA . HIS A 1 326 ? -20.698 -4.614 -4.961 1.00 39.56 326 HIS A CA 1
ATOM 2578 C C . HIS A 1 326 ? -21.016 -4.286 -3.498 1.00 39.56 326 HIS A C 1
ATOM 2580 O O . HIS A 1 326 ? -22.074 -4.683 -3.016 1.00 39.56 326 HIS A O 1
ATOM 2586 N N . THR A 1 327 ? -20.153 -3.552 -2.791 1.00 33.25 327 THR A N 1
ATOM 2587 C CA . THR A 1 327 ? -20.561 -2.900 -1.542 1.00 33.25 327 THR A CA 1
ATOM 2588 C C . THR A 1 327 ? -21.343 -1.646 -1.921 1.00 33.25 327 THR A C 1
ATOM 2590 O O . THR A 1 327 ? -20.745 -0.762 -2.538 1.00 33.25 327 THR A O 1
ATOM 2593 N N . PRO A 1 328 ? -22.656 -1.559 -1.633 1.00 27.36 328 PRO A N 1
ATOM 2594 C CA . PRO A 1 328 ? -23.406 -0.353 -1.928 1.00 27.36 328 PRO A CA 1
ATOM 2595 C C . PRO A 1 328 ? -22.732 0.792 -1.179 1.00 27.36 328 PRO A C 1
ATOM 2597 O O . PRO A 1 328 ? -22.499 0.713 0.027 1.00 27.36 328 PRO A O 1
ATOM 2600 N N . SER A 1 329 ? -22.368 1.832 -1.923 1.00 28.67 329 SER A N 1
ATOM 2601 C CA . SER A 1 329 ? -22.084 3.141 -1.361 1.00 28.67 329 SER A CA 1
ATOM 2602 C C . SER A 1 329 ? -23.234 3.474 -0.417 1.00 28.67 329 SER A C 1
ATOM 2604 O O . SER A 1 329 ? -24.367 3.622 -0.883 1.00 28.67 329 SER A O 1
ATOM 2606 N N . ASN A 1 330 ? -22.970 3.533 0.889 1.00 28.59 330 ASN A N 1
ATOM 2607 C CA . ASN A 1 330 ? -23.915 4.129 1.821 1.00 28.59 330 ASN A CA 1
ATOM 2608 C C . ASN A 1 330 ? -24.175 5.545 1.310 1.00 28.59 330 ASN A C 1
ATOM 2610 O O . ASN A 1 330 ? -23.263 6.369 1.250 1.00 28.59 330 ASN A O 1
ATOM 2614 N N . GLY A 1 331 ? -25.387 5.745 0.802 1.00 26.91 331 GLY A N 1
ATOM 2615 C CA . GLY A 1 331 ? -25.832 7.008 0.258 1.00 26.91 331 GLY A CA 1
ATOM 2616 C C . GLY A 1 331 ? -25.971 8.042 1.364 1.00 26.91 331 GLY A C 1
ATOM 2617 O O . GLY A 1 331 ? -26.474 7.711 2.433 1.00 26.91 331 GLY A O 1
ATOM 2618 N N . THR A 1 332 ? -25.554 9.260 1.005 1.00 27.23 332 THR A N 1
ATOM 2619 C CA . THR A 1 332 ? -25.907 10.579 1.567 1.00 27.23 332 THR A CA 1
ATOM 2620 C C . THR A 1 332 ? -25.679 10.816 3.048 1.00 27.23 332 THR A C 1
ATOM 2622 O O . THR A 1 332 ? -26.412 10.223 3.867 1.00 27.23 332 THR A O 1
#

Sequence (332 aa):
MSPPPPLAIGGGVPFPISSANRAIKVEYTRLVHVALQDQAPESDHRLRHPIVYFLQNQAPKKVWERMLFEQFADSSLGSDERYSHLPRTIPLILLLCKAAVKVAHQKLDLIKTDEAEMAEYELWHRDYQKFLEVTVFLLIGVELFRKKSYAEALVYLVYSSQCNKELLLRGPARGHSQELLANYRRACLLVSQEQSEHLPGPLFTTKLNTRAAALFEAGSKAAVSEGLEILMELVVPCMPFLLASDAADGTQEADLAAVETVRNCWCSYLDQEMEPPILEKLTEFLPKLLDCCGETRSFCPPPRLPSCSTQELCERFRRVVTSQKHTPSNGT